Protein AF-A0AAD3M7F2-F1 (afdb_monomer)

Nearest PDB structures (foldseek):
  5cwq-assembly1_A  TM=2.417E-01  e=2.832E+00  synthetic construct
  8gl3-assembly1_A  TM=1.770E-01  e=1.282E+00  synthetic construct

Sequence (235 aa):
MTSCLLDCFEFTDRHTAENLAEELVRVAKEWQVEDKVVCCVSDNAANITKAIKILKWTHHPCLAHTLNLMIRDALKVVKPTMDKVKAVVEFFHKSTVAAQRLKSTQCQMGMPELRPKEECATRWNSTFYMLKRILETKDAIISTLALINAPVDALCQEEWELVKEVCTVLQPFEEVTVEMSADSYVTASKMLLLCKGLQRVTAQHQQTVTMQKVKELVATLCSAMDRKFLRMEYN

Foldseek 3Di:
DDDDDQDDDDDPDPLALQVLLVVVVVSCVVVVCLVVQAEDEDLPDPSVVSNCVVSVHHYAYQPLSLLQVLLVVLCVLVVVLLVQLQQLLVLCVVDPVLVVLLQVLCVVVVHDSARQQHADPPGCVSSLSNLVRCLSSVVSSVVSCVVVVPPGDDDDPVSNLVSVLSNVLCVLVSVLSVLSPDPPDDSLVCLLVSLVVNLVVLVVSCVVDDDPSSNSSSVSSNVSSVVPVVSNVPD

Structure (mmCIF, N/CA/C/O backbone):
data_AF-A0AAD3M7F2-F1
#
_entry.id   AF-A0AAD3M7F2-F1
#
loop_
_atom_site.group_PDB
_atom_site.id
_atom_site.type_symbol
_atom_site.label_atom_id
_atom_site.label_alt_id
_atom_site.label_comp_id
_atom_site.label_asym_id
_atom_site.label_entity_id
_atom_site.label_seq_id
_atom_site.pdbx_PDB_ins_code
_atom_site.Cartn_x
_atom_site.Cartn_y
_atom_site.Cartn_z
_atom_site.occupancy
_atom_site.B_iso_or_equiv
_atom_site.auth_seq_id
_atom_site.auth_comp_id
_atom_site.auth_asym_id
_atom_site.auth_atom_id
_atom_site.pdbx_PDB_model_num
ATOM 1 N N . MET A 1 1 ? -0.953 -19.558 -20.634 1.00 62.09 1 MET A N 1
ATOM 2 C CA . MET A 1 1 ? 0.246 -18.724 -20.419 1.00 62.09 1 MET A CA 1
ATOM 3 C C . MET A 1 1 ? 1.128 -19.497 -19.463 1.00 62.09 1 MET A C 1
ATOM 5 O O . MET A 1 1 ? 0.597 -20.000 -18.482 1.00 62.09 1 MET A O 1
ATOM 9 N N . THR A 1 2 ? 2.403 -19.677 -19.788 1.00 78.19 2 THR A N 1
ATOM 10 C CA . THR A 1 2 ? 3.339 -20.437 -18.950 1.00 78.19 2 THR A CA 1
ATOM 11 C C . THR A 1 2 ? 4.321 -19.444 -18.349 1.00 78.19 2 THR A C 1
ATOM 13 O O . THR A 1 2 ? 4.888 -18.642 -19.086 1.00 78.19 2 THR A O 1
ATOM 16 N N . SER A 1 3 ? 4.476 -19.468 -17.028 1.00 86.44 3 SER A N 1
ATOM 17 C CA . SER A 1 3 ? 5.506 -18.712 -16.316 1.00 86.44 3 SER A CA 1
ATOM 18 C C . SER A 1 3 ? 6.632 -19.675 -15.947 1.00 86.44 3 SER A C 1
ATOM 20 O O . SER A 1 3 ? 6.362 -20.756 -15.421 1.00 86.44 3 SER A O 1
ATOM 22 N N . CYS A 1 4 ? 7.876 -19.311 -16.255 1.00 90.19 4 CYS A N 1
ATOM 23 C CA . CYS A 1 4 ? 9.061 -20.109 -15.952 1.00 90.19 4 CYS A CA 1
ATOM 24 C C . CYS A 1 4 ? 10.103 -19.217 -15.277 1.00 90.19 4 CYS A C 1
ATOM 26 O O . CYS A 1 4 ? 10.447 -18.158 -15.802 1.00 90.19 4 CYS A O 1
ATOM 28 N N . LEU A 1 5 ? 10.613 -19.653 -14.126 1.00 93.50 5 LEU A N 1
ATOM 29 C CA . LEU A 1 5 ? 11.766 -19.026 -13.492 1.00 93.50 5 LEU A CA 1
ATOM 30 C C . LEU A 1 5 ? 13.021 -19.405 -14.287 1.00 93.50 5 LEU A C 1
ATOM 32 O O . LEU A 1 5 ? 13.331 -20.590 -14.385 1.00 93.50 5 LEU A O 1
ATOM 36 N N . LEU A 1 6 ? 13.708 -18.413 -14.857 1.00 94.50 6 LEU A N 1
ATOM 37 C CA . LEU A 1 6 ? 14.939 -18.640 -15.623 1.00 94.50 6 LEU A CA 1
ATOM 38 C C . LEU A 1 6 ? 16.176 -18.686 -14.721 1.00 94.50 6 LEU A C 1
ATOM 40 O O . LEU A 1 6 ? 17.037 -19.534 -14.918 1.00 94.50 6 LEU A O 1
ATOM 44 N N . ASP A 1 7 ? 16.268 -17.795 -13.731 1.00 95.31 7 ASP A N 1
ATOM 45 C CA . ASP A 1 7 ? 17.398 -17.761 -12.799 1.00 95.31 7 ASP A CA 1
ATOM 46 C C . ASP A 1 7 ? 17.002 -17.093 -11.464 1.00 95.31 7 ASP A C 1
ATOM 48 O O . ASP A 1 7 ? 16.083 -16.269 -11.411 1.00 95.31 7 ASP A O 1
ATOM 52 N N . CYS A 1 8 ? 17.687 -17.465 -10.383 1.00 95.56 8 CYS A N 1
ATOM 53 C CA . CYS A 1 8 ? 17.632 -16.834 -9.066 1.00 95.56 8 CYS A CA 1
ATOM 54 C C . CYS A 1 8 ? 18.961 -17.086 -8.348 1.00 95.56 8 CYS A C 1
ATOM 56 O O . CYS A 1 8 ? 19.265 -18.213 -7.961 1.00 95.56 8 CYS A O 1
ATOM 58 N N . PHE A 1 9 ? 19.740 -16.027 -8.157 1.00 93.00 9 PHE A N 1
ATOM 59 C CA . PHE A 1 9 ? 21.090 -16.116 -7.619 1.00 93.00 9 PHE A CA 1
ATOM 60 C C . PHE A 1 9 ? 21.379 -14.960 -6.664 1.00 93.00 9 PHE A C 1
ATOM 62 O O . PHE A 1 9 ? 20.744 -13.903 -6.713 1.00 93.00 9 PHE A O 1
ATOM 69 N N . GLU A 1 10 ? 22.341 -15.179 -5.773 1.00 93.12 10 GLU A N 1
ATOM 70 C CA . GLU A 1 10 ? 22.895 -14.120 -4.939 1.00 93.12 10 GLU A CA 1
ATOM 71 C C . GLU A 1 10 ? 23.809 -13.238 -5.790 1.00 93.12 10 GLU A C 1
ATOM 73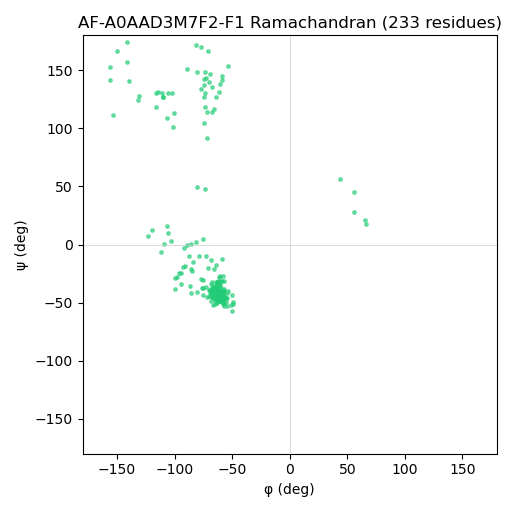 O O . GLU A 1 10 ? 24.722 -13.732 -6.449 1.00 93.12 10 GLU A O 1
ATOM 78 N N . PHE A 1 11 ? 23.566 -11.928 -5.772 1.00 90.06 11 PHE A N 1
ATOM 79 C CA . PHE A 1 11 ? 24.381 -10.973 -6.507 1.00 90.06 11 PHE A CA 1
ATOM 80 C C . PHE A 1 11 ? 25.354 -10.281 -5.552 1.00 90.06 11 PHE A C 1
ATOM 82 O O . PHE A 1 11 ? 24.974 -9.399 -4.785 1.00 90.06 11 PHE A O 1
ATOM 89 N N . THR A 1 12 ? 26.609 -10.731 -5.561 1.00 90.31 12 THR A N 1
ATOM 90 C CA . THR A 1 12 ? 27.641 -10.293 -4.605 1.00 90.31 12 THR A CA 1
ATOM 91 C C . THR A 1 12 ? 28.344 -8.997 -5.007 1.00 90.31 12 THR A C 1
ATOM 93 O O . THR A 1 12 ? 29.022 -8.379 -4.185 1.00 90.31 12 THR A O 1
ATOM 96 N N . ASP A 1 13 ? 28.198 -8.578 -6.263 1.00 89.75 13 ASP A N 1
ATOM 97 C CA . ASP A 1 13 ? 28.804 -7.358 -6.783 1.00 89.7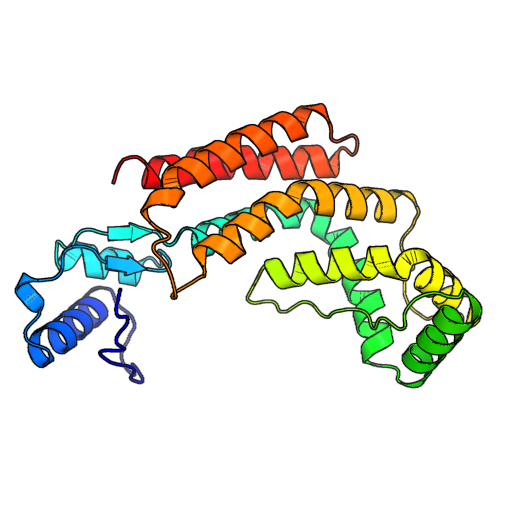5 13 ASP A CA 1
ATOM 98 C C . ASP A 1 13 ? 28.002 -6.101 -6.443 1.00 89.75 13 ASP A C 1
ATOM 100 O O . ASP A 1 13 ? 26.870 -6.121 -5.956 1.00 89.75 13 ASP A O 1
ATOM 104 N N . ARG A 1 14 ? 28.592 -4.936 -6.735 1.00 90.62 14 ARG A N 1
ATOM 105 C CA . ARG A 1 14 ? 27.849 -3.677 -6.654 1.00 90.62 14 ARG A CA 1
ATOM 106 C C . ARG A 1 14 ? 26.688 -3.710 -7.643 1.00 90.62 14 ARG A C 1
ATOM 108 O O . ARG A 1 14 ? 26.889 -3.953 -8.827 1.00 90.62 14 ARG A O 1
ATOM 115 N N . HIS A 1 15 ? 25.496 -3.349 -7.174 1.00 91.12 15 HIS A N 1
ATOM 116 C CA . HIS A 1 15 ? 24.282 -3.256 -7.990 1.00 91.12 15 HIS A CA 1
ATOM 117 C C . HIS A 1 15 ? 24.282 -2.030 -8.927 1.00 91.12 15 HIS A C 1
ATOM 119 O O . HIS A 1 15 ? 23.322 -1.257 -8.931 1.00 91.12 15 HIS A O 1
ATOM 125 N N . THR A 1 16 ? 25.366 -1.777 -9.664 1.00 96.19 16 THR A N 1
ATOM 126 C CA . THR A 1 16 ? 25.438 -0.721 -10.687 1.00 96.19 16 THR A CA 1
ATOM 127 C C . THR A 1 16 ? 24.590 -1.091 -11.905 1.00 96.19 16 THR A C 1
ATOM 129 O O . THR A 1 16 ? 24.133 -2.225 -12.043 1.00 96.19 16 THR A O 1
ATOM 132 N N . ALA A 1 17 ? 24.327 -0.122 -12.783 1.00 96.19 17 ALA A N 1
ATOM 133 C CA . ALA A 1 17 ? 23.528 -0.374 -13.980 1.00 96.19 17 ALA A CA 1
ATOM 134 C C . ALA A 1 17 ? 24.250 -1.314 -14.957 1.00 96.19 17 ALA A C 1
ATOM 136 O O . ALA A 1 17 ? 23.617 -2.146 -15.595 1.00 96.19 17 ALA A O 1
ATOM 137 N N . GLU A 1 18 ? 25.569 -1.181 -15.045 1.00 97.19 18 GLU A N 1
ATOM 138 C CA . GLU A 1 18 ? 26.449 -1.957 -15.910 1.00 97.19 18 GLU A CA 1
ATOM 139 C C . GLU A 1 18 ? 26.474 -3.422 -15.469 1.00 97.19 18 GLU A C 1
ATOM 141 O O . GLU A 1 18 ? 26.137 -4.298 -16.260 1.00 97.19 18 GLU A O 1
ATOM 146 N N . ASN A 1 19 ? 26.731 -3.679 -14.182 1.00 96.62 19 ASN A N 1
ATOM 147 C CA . ASN A 1 19 ? 26.794 -5.043 -13.657 1.00 96.62 19 ASN A CA 1
ATOM 148 C C . ASN A 1 19 ? 25.428 -5.748 -13.765 1.00 96.62 19 ASN A C 1
ATOM 150 O O . ASN A 1 19 ? 25.350 -6.919 -14.119 1.00 96.62 19 ASN A O 1
ATOM 154 N N . LEU A 1 20 ? 24.321 -5.033 -13.514 1.00 96.44 20 LEU A N 1
ATOM 155 C CA . LEU A 1 20 ? 22.975 -5.588 -13.708 1.00 96.44 20 LEU A CA 1
ATOM 156 C C . LEU A 1 20 ? 22.686 -5.915 -15.181 1.00 96.44 20 LEU A C 1
ATOM 158 O O . LEU A 1 20 ? 22.010 -6.900 -15.466 1.00 96.44 20 LEU A O 1
ATOM 162 N N . ALA A 1 21 ? 23.164 -5.091 -16.118 1.00 96.38 21 ALA A N 1
ATOM 163 C CA . ALA A 1 21 ? 22.991 -5.340 -17.546 1.00 96.38 21 ALA A CA 1
ATOM 164 C C . ALA A 1 21 ? 23.772 -6.586 -17.993 1.00 96.38 21 ALA A C 1
ATOM 166 O O . ALA A 1 21 ? 23.238 -7.397 -18.749 1.00 96.38 21 ALA A O 1
ATOM 167 N N . GLU A 1 22 ? 24.997 -6.760 -17.493 1.00 96.56 22 GLU A N 1
ATOM 168 C CA . GLU A 1 22 ? 25.821 -7.947 -17.746 1.00 96.56 22 GLU A CA 1
ATOM 169 C C . GLU A 1 22 ? 25.135 -9.226 -17.257 1.00 96.56 22 GLU A C 1
ATOM 171 O O . GLU A 1 22 ? 25.017 -10.185 -18.022 1.00 96.56 22 GLU A O 1
ATOM 176 N N . GLU A 1 23 ? 24.588 -9.216 -16.040 1.00 96.19 23 GLU A N 1
ATOM 177 C CA . GLU A 1 23 ? 23.863 -10.365 -15.490 1.00 96.19 23 GLU A CA 1
ATOM 178 C C . GLU A 1 23 ? 22.581 -10.696 -16.266 1.00 96.19 23 GLU A C 1
ATOM 180 O O . GLU A 1 23 ? 22.320 -11.859 -16.575 1.00 96.19 23 GLU A O 1
ATOM 185 N N . LEU A 1 24 ? 21.790 -9.689 -16.655 1.00 95.75 24 LEU A N 1
ATOM 186 C CA . LEU A 1 24 ? 20.601 -9.907 -17.489 1.00 95.75 24 LEU A CA 1
ATOM 187 C C . LEU A 1 24 ? 20.961 -10.553 -18.836 1.00 95.75 24 LEU A C 1
ATOM 189 O O . LEU A 1 24 ? 20.253 -11.448 -19.303 1.00 95.75 24 LEU A O 1
ATOM 193 N N . VAL A 1 25 ? 22.068 -10.127 -19.451 1.00 96.31 25 VAL A N 1
ATOM 194 C CA . VAL A 1 25 ? 22.573 -10.709 -20.704 1.00 96.31 25 VAL A CA 1
ATOM 195 C C . VAL A 1 25 ? 23.103 -12.120 -20.486 1.00 96.31 25 VAL A C 1
ATOM 197 O O . VAL A 1 25 ? 22.838 -12.986 -21.319 1.00 96.31 25 VAL A O 1
ATOM 200 N N . ARG A 1 26 ? 23.813 -12.384 -19.381 1.00 96.81 26 ARG A N 1
ATOM 201 C CA . ARG A 1 26 ? 24.280 -13.731 -19.022 1.00 96.81 26 ARG A CA 1
ATOM 202 C C . ARG A 1 26 ? 23.108 -14.710 -18.988 1.00 96.81 26 ARG A C 1
ATOM 204 O O . ARG A 1 26 ? 23.144 -15.708 -19.706 1.00 96.81 26 ARG A O 1
ATOM 211 N N . VAL A 1 27 ? 22.052 -14.381 -18.239 1.00 96.62 27 VAL A N 1
ATOM 212 C CA . VAL A 1 27 ? 20.842 -15.215 -18.134 1.00 96.62 27 VAL A CA 1
ATOM 213 C C . VAL A 1 27 ? 20.166 -15.375 -19.498 1.00 96.62 27 VAL A C 1
ATOM 215 O O . VAL A 1 27 ? 19.812 -16.485 -19.894 1.00 96.62 27 VAL A O 1
ATOM 218 N N . ALA A 1 28 ? 20.018 -14.291 -20.266 1.00 95.75 28 ALA A N 1
ATOM 219 C CA . ALA A 1 28 ? 19.388 -14.359 -21.584 1.00 95.75 28 ALA A CA 1
ATOM 220 C C . ALA A 1 28 ? 20.169 -15.241 -22.579 1.00 95.75 28 ALA A C 1
ATOM 222 O O . ALA A 1 28 ? 19.559 -15.938 -23.393 1.00 95.75 28 ALA A O 1
ATOM 223 N N . LYS A 1 29 ? 21.506 -15.245 -22.505 1.00 96.69 29 LYS A N 1
ATOM 224 C CA . LYS A 1 29 ? 22.379 -16.094 -23.330 1.00 96.69 29 LYS A CA 1
ATOM 225 C C . LYS A 1 29 ? 22.326 -17.556 -22.921 1.00 96.69 29 LYS A 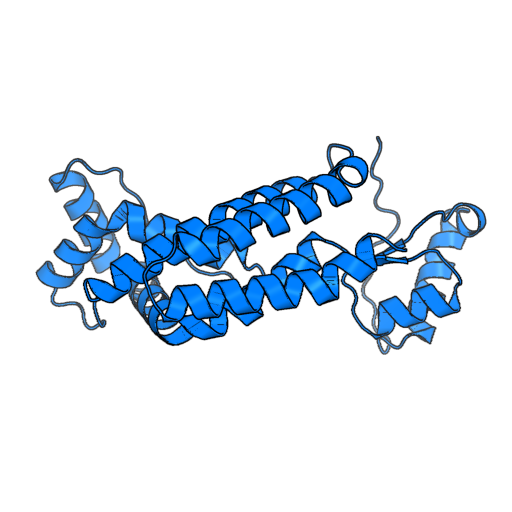C 1
ATOM 227 O O . LYS A 1 29 ? 22.197 -18.411 -23.793 1.00 96.69 29 LYS A O 1
ATOM 232 N N . GLU A 1 30 ? 22.381 -17.836 -21.622 1.00 97.19 30 GLU A N 1
ATOM 233 C CA . GLU A 1 30 ? 22.295 -19.193 -21.071 1.00 97.19 30 GLU A CA 1
ATOM 234 C C . GLU A 1 30 ? 21.029 -19.916 -21.550 1.00 97.19 30 GLU A C 1
ATOM 236 O O . GLU A 1 30 ? 21.082 -21.065 -21.988 1.00 97.19 30 GLU A O 1
ATOM 241 N N . TRP A 1 31 ? 19.910 -19.193 -21.584 1.00 96.69 31 TRP A N 1
ATOM 242 C CA . TRP A 1 31 ? 18.623 -19.706 -22.051 1.00 96.69 31 TRP A CA 1
ATOM 243 C C . TRP A 1 31 ? 18.370 -19.527 -23.556 1.00 96.69 31 TRP A C 1
ATOM 245 O O . TRP A 1 31 ? 17.324 -19.948 -24.052 1.00 96.69 31 TRP A O 1
ATOM 255 N N . GLN A 1 32 ? 19.303 -18.927 -24.306 1.00 96.69 32 GLN A N 1
ATOM 256 C CA . GLN A 1 32 ? 19.187 -18.675 -25.752 1.00 96.69 32 GLN A CA 1
ATOM 257 C C . GLN A 1 32 ? 17.928 -17.859 -26.127 1.00 96.69 32 GLN A C 1
ATOM 259 O O . GLN A 1 32 ? 17.176 -18.178 -27.066 1.00 96.69 32 GLN A O 1
ATOM 264 N N . VAL A 1 33 ? 17.684 -16.795 -25.356 1.00 95.25 33 VAL A N 1
ATOM 265 C CA . VAL A 1 33 ? 16.537 -15.880 -25.492 1.00 95.25 33 VAL A CA 1
ATOM 266 C C . VAL A 1 33 ? 16.926 -14.414 -25.689 1.00 95.25 33 VAL A C 1
ATOM 268 O O . VAL A 1 33 ? 16.034 -13.574 -25.711 1.00 95.25 33 VAL A O 1
ATOM 271 N N . GLU A 1 34 ? 18.210 -14.092 -25.867 1.00 91.62 34 GLU A N 1
ATOM 272 C CA . GLU A 1 34 ? 18.705 -12.712 -26.040 1.00 91.62 34 GLU A CA 1
ATOM 273 C C . GLU A 1 34 ? 17.919 -11.925 -27.107 1.00 91.62 34 GLU A C 1
ATOM 275 O O . GLU A 1 34 ? 17.377 -10.862 -26.811 1.00 91.62 34 GLU A O 1
ATOM 280 N N . ASP A 1 35 ? 17.722 -12.505 -28.295 1.00 92.00 35 ASP A N 1
ATOM 281 C CA . ASP A 1 35 ? 16.964 -11.882 -29.396 1.00 92.00 35 ASP A CA 1
ATOM 282 C C . ASP A 1 35 ? 15.434 -12.025 -29.269 1.00 92.00 35 ASP A C 1
ATOM 284 O O . ASP A 1 35 ? 14.679 -11.621 -30.154 1.00 92.00 35 ASP A O 1
ATOM 288 N N . LYS A 1 36 ? 14.952 -12.647 -28.188 1.00 93.75 36 LYS A N 1
ATOM 289 C CA . LYS A 1 36 ? 13.528 -12.934 -27.943 1.00 93.75 36 LYS A CA 1
ATOM 290 C C . LYS A 1 36 ? 12.940 -12.075 -26.822 1.00 93.75 36 LYS A C 1
ATOM 292 O O . LYS A 1 36 ? 11.759 -12.223 -26.502 1.00 93.75 36 LYS A O 1
ATOM 297 N N . VAL A 1 37 ? 13.730 -11.189 -26.214 1.00 93.06 37 VAL A N 1
ATOM 298 C CA . VAL A 1 37 ? 13.250 -10.290 -25.160 1.00 93.06 37 VAL A CA 1
ATOM 299 C C . VAL A 1 37 ? 12.405 -9.175 -25.774 1.00 93.06 37 VAL A C 1
ATOM 301 O O . VAL A 1 37 ? 12.917 -8.234 -26.370 1.00 93.06 37 VAL A O 1
ATOM 304 N N . VAL A 1 38 ? 11.086 -9.277 -25.612 1.00 91.94 38 VAL A N 1
ATOM 305 C CA . VAL A 1 38 ? 10.129 -8.282 -26.133 1.00 91.94 38 VAL A CA 1
ATOM 306 C C . VAL A 1 38 ? 9.921 -7.124 -25.154 1.00 91.94 38 VAL A C 1
ATOM 308 O O . VAL A 1 38 ? 9.721 -5.981 -25.559 1.00 91.94 38 VAL A O 1
ATOM 311 N N . CYS A 1 39 ? 9.933 -7.421 -23.856 1.00 90.62 39 CYS A N 1
ATOM 312 C CA . CYS A 1 39 ? 9.611 -6.478 -22.794 1.00 90.62 39 CYS A CA 1
ATOM 313 C C . CYS A 1 39 ? 10.263 -6.922 -21.483 1.00 90.62 39 CYS A C 1
ATOM 315 O O . CYS A 1 39 ? 10.282 -8.110 -21.161 1.00 90.62 39 CYS A O 1
ATOM 317 N N . CYS A 1 40 ? 10.756 -5.955 -20.715 1.00 92.56 40 CYS A N 1
ATOM 318 C CA . CYS A 1 40 ? 11.230 -6.137 -19.357 1.00 92.56 40 CYS A CA 1
ATOM 319 C C . CYS A 1 40 ? 10.349 -5.339 -18.388 1.00 92.56 40 CYS A C 1
ATOM 321 O O . CYS A 1 40 ? 10.124 -4.143 -18.585 1.00 92.56 40 CYS A O 1
ATOM 323 N N . VAL A 1 41 ? 9.880 -5.991 -17.322 1.00 91.50 41 VAL A N 1
ATOM 324 C CA . VAL A 1 41 ? 9.128 -5.353 -16.235 1.00 91.50 41 VAL A CA 1
ATOM 325 C C . VAL A 1 41 ? 9.985 -5.339 -14.974 1.00 91.50 41 VAL A C 1
ATOM 327 O O . VAL A 1 41 ? 10.522 -6.372 -14.585 1.00 91.50 41 VAL A O 1
ATOM 330 N N . SER A 1 42 ? 10.108 -4.185 -14.316 1.00 91.94 42 SER A N 1
ATOM 331 C CA . SER A 1 42 ? 10.880 -4.053 -13.070 1.00 91.94 42 SER A CA 1
ATOM 332 C C . SER A 1 42 ? 10.217 -3.109 -12.063 1.00 91.94 42 SER A C 1
ATOM 334 O O . SER A 1 42 ? 9.203 -2.467 -12.348 1.00 91.94 42 SER A O 1
ATOM 336 N N . ASP A 1 43 ? 10.782 -3.020 -10.860 1.00 87.94 43 ASP A N 1
ATOM 337 C CA . ASP A 1 43 ? 10.308 -2.168 -9.763 1.00 87.94 43 ASP A CA 1
ATOM 338 C C . ASP A 1 43 ? 10.626 -0.669 -9.940 1.00 87.94 43 ASP A C 1
ATOM 340 O O . ASP A 1 43 ? 10.319 0.137 -9.068 1.00 87.94 43 ASP A O 1
ATOM 344 N N . ASN A 1 44 ? 11.195 -0.269 -11.080 1.00 85.31 44 ASN A N 1
ATOM 345 C CA . ASN A 1 44 ? 11.626 1.101 -11.377 1.00 85.31 44 ASN A CA 1
ATOM 346 C C . ASN A 1 44 ? 12.787 1.619 -10.521 1.00 85.31 44 ASN A C 1
ATOM 348 O O . ASN A 1 44 ? 13.014 2.834 -10.480 1.00 85.31 44 ASN A O 1
ATOM 352 N N . ALA A 1 45 ? 13.554 0.749 -9.858 1.00 88.81 45 ALA A N 1
ATOM 353 C CA . ALA A 1 45 ? 14.786 1.184 -9.218 1.00 88.81 45 ALA A CA 1
ATOM 354 C C . ALA A 1 45 ? 15.748 1.798 -10.256 1.00 88.81 45 ALA A C 1
ATOM 356 O O . ALA A 1 45 ? 15.804 1.396 -11.425 1.00 88.81 45 ALA A O 1
ATOM 357 N N . ALA A 1 46 ? 16.508 2.815 -9.839 1.00 91.75 46 ALA A N 1
ATOM 358 C CA . ALA A 1 46 ? 17.304 3.626 -10.761 1.00 91.75 46 ALA A CA 1
ATOM 359 C C . ALA A 1 46 ? 18.330 2.795 -11.551 1.00 91.75 46 ALA A C 1
ATOM 361 O O . ALA A 1 46 ? 18.505 3.017 -12.748 1.00 91.75 46 ALA A O 1
ATOM 362 N N . ASN A 1 47 ? 18.981 1.829 -10.898 1.00 95.44 47 ASN A N 1
ATOM 363 C CA . ASN A 1 47 ? 20.038 1.036 -11.522 1.00 95.44 47 ASN A CA 1
ATOM 364 C C . ASN A 1 47 ? 19.476 -0.004 -12.496 1.00 95.44 47 ASN A C 1
ATOM 366 O O . ASN A 1 47 ? 19.966 -0.070 -13.617 1.00 95.44 47 ASN A O 1
ATOM 370 N N . ILE A 1 48 ? 18.399 -0.721 -12.148 1.00 94.31 48 ILE A N 1
ATOM 371 C CA . ILE A 1 48 ? 17.774 -1.682 -13.073 1.00 94.31 48 ILE A CA 1
ATOM 372 C C . ILE A 1 48 ? 17.143 -0.978 -14.282 1.00 94.31 48 ILE A C 1
ATOM 374 O O . ILE A 1 48 ? 17.281 -1.437 -15.408 1.00 94.31 48 ILE A O 1
ATOM 378 N N . THR A 1 49 ? 16.535 0.197 -14.085 1.00 93.62 49 THR A N 1
ATOM 379 C CA . THR A 1 49 ? 15.982 0.998 -15.193 1.00 93.62 49 THR A CA 1
ATOM 380 C C . THR A 1 49 ? 17.086 1.443 -16.157 1.00 93.62 49 THR A C 1
ATOM 382 O O . THR A 1 49 ? 16.921 1.395 -17.376 1.00 93.62 49 THR A O 1
ATOM 385 N N . LYS A 1 50 ? 18.243 1.857 -15.624 1.00 94.94 50 LYS A N 1
ATOM 386 C CA . LYS A 1 50 ? 19.417 2.194 -16.440 1.00 94.94 50 LYS A CA 1
ATOM 387 C C . LYS A 1 50 ? 20.003 0.963 -17.134 1.00 94.94 50 LYS A C 1
ATOM 389 O O . LYS A 1 50 ? 20.342 1.077 -18.305 1.00 94.94 50 LYS A O 1
ATOM 394 N N . ALA A 1 51 ? 20.072 -0.183 -16.459 1.00 96.31 51 ALA A N 1
ATOM 395 C CA . ALA A 1 51 ? 20.543 -1.442 -17.033 1.00 96.31 51 ALA A CA 1
ATOM 396 C C . ALA A 1 51 ? 19.709 -1.845 -18.257 1.00 96.31 51 ALA A C 1
ATOM 398 O O . ALA A 1 51 ? 20.243 -2.014 -19.347 1.00 96.31 51 ALA A O 1
ATOM 399 N N . ILE A 1 52 ? 18.380 -1.867 -18.119 1.00 95.31 52 ILE A N 1
ATOM 400 C CA . ILE A 1 52 ? 17.449 -2.183 -19.215 1.00 95.31 52 ILE A CA 1
ATOM 401 C C . ILE A 1 52 ? 17.626 -1.201 -20.388 1.00 95.31 52 ILE A C 1
ATOM 403 O O . ILE A 1 52 ? 17.617 -1.602 -21.552 1.00 95.31 52 ILE A O 1
ATOM 407 N N . LYS A 1 53 ? 17.874 0.084 -20.093 1.00 94.31 53 LYS A N 1
ATOM 408 C CA . LYS A 1 53 ? 18.174 1.099 -21.112 1.00 94.31 53 LYS A CA 1
ATOM 409 C C . LYS A 1 53 ? 19.511 0.860 -21.825 1.00 94.31 53 LYS A C 1
ATOM 411 O O . LYS A 1 53 ? 19.572 1.066 -23.035 1.00 94.31 53 LYS A O 1
ATOM 416 N N . ILE A 1 54 ? 20.562 0.439 -21.112 1.00 96.25 54 ILE A N 1
ATOM 417 C CA . ILE A 1 54 ? 21.859 0.051 -21.704 1.00 96.25 54 ILE A CA 1
ATOM 418 C C . ILE A 1 54 ? 21.648 -1.090 -22.708 1.00 96.25 54 ILE A C 1
ATOM 420 O O . ILE A 1 54 ? 22.165 -1.026 -23.823 1.00 96.25 54 ILE A O 1
ATOM 424 N N . LEU A 1 55 ? 20.817 -2.070 -22.346 1.00 94.69 55 LEU A N 1
ATOM 425 C CA . LEU A 1 55 ? 20.460 -3.214 -23.191 1.00 94.69 55 LEU A CA 1
ATOM 426 C C . LEU A 1 55 ? 19.528 -2.865 -24.358 1.00 94.69 55 LEU A C 1
ATOM 428 O O . LEU A 1 55 ? 19.313 -3.692 -25.239 1.00 94.69 55 LEU A O 1
ATOM 432 N N . LYS A 1 56 ? 18.981 -1.642 -24.385 1.00 94.19 56 LYS A N 1
ATOM 433 C CA . LYS A 1 56 ? 17.980 -1.189 -25.364 1.00 94.19 56 LYS A CA 1
ATOM 434 C C . LYS A 1 56 ? 16.730 -2.077 -25.402 1.00 94.19 56 LYS A C 1
ATOM 436 O O . LYS A 1 56 ? 16.066 -2.167 -26.431 1.00 94.19 56 LYS A O 1
ATOM 441 N N . TRP A 1 57 ? 16.403 -2.718 -24.285 1.00 94.25 57 TRP A N 1
ATOM 442 C CA . TRP A 1 57 ? 15.166 -3.475 -24.140 1.00 94.25 57 TRP A CA 1
ATOM 443 C C . TRP A 1 57 ? 13.999 -2.535 -23.833 1.00 94.25 57 TRP A C 1
ATOM 445 O O . TRP A 1 57 ? 14.166 -1.512 -23.161 1.00 94.25 57 TRP A O 1
ATOM 455 N N . THR A 1 58 ? 12.801 -2.895 -24.291 1.00 92.06 58 THR A N 1
ATOM 456 C CA . THR A 1 58 ? 11.568 -2.190 -23.920 1.00 92.06 58 THR A CA 1
ATOM 457 C C . THR A 1 58 ? 11.326 -2.350 -22.423 1.00 92.06 58 THR A C 1
ATOM 459 O O . THR A 1 58 ? 11.307 -3.471 -21.912 1.00 92.06 58 THR A O 1
ATOM 462 N N . HIS A 1 59 ? 11.132 -1.239 -21.711 1.00 91.19 59 HIS A N 1
ATOM 463 C CA . HIS A 1 59 ? 10.893 -1.237 -20.268 1.00 91.19 59 HIS A CA 1
ATOM 464 C C . HIS A 1 59 ? 9.454 -0.847 -19.955 1.00 91.19 59 HIS A C 1
ATOM 466 O O . HIS A 1 59 ? 9.014 0.234 -20.338 1.00 91.19 59 HIS A O 1
ATOM 472 N N . HIS A 1 60 ? 8.762 -1.682 -19.181 1.00 87.88 60 HIS A N 1
ATOM 473 C CA . HIS A 1 60 ? 7.498 -1.315 -18.559 1.00 87.88 60 HIS A CA 1
ATOM 474 C C . HIS A 1 60 ? 7.623 -1.270 -17.030 1.00 87.88 60 HIS A C 1
ATOM 476 O O . HIS A 1 60 ? 8.114 -2.212 -16.402 1.00 87.88 60 HIS A O 1
ATOM 482 N N . PRO A 1 61 ? 7.146 -0.197 -16.384 1.00 87.62 61 PRO A N 1
ATOM 483 C CA . PRO A 1 61 ? 7.154 -0.102 -14.935 1.00 87.62 61 PRO A CA 1
ATOM 484 C C . PRO A 1 61 ? 6.150 -1.068 -14.297 1.00 87.62 61 PRO A C 1
ATOM 486 O O . PRO A 1 61 ? 5.003 -1.173 -14.732 1.00 87.62 61 PRO A O 1
ATOM 489 N N . CYS A 1 62 ? 6.526 -1.698 -13.184 1.00 89.12 62 CYS A N 1
ATOM 490 C CA . CYS A 1 62 ? 5.584 -2.491 -12.398 1.00 89.12 62 CYS A CA 1
ATOM 491 C C . CYS A 1 62 ? 4.493 -1.595 -11.780 1.00 89.12 62 CYS A C 1
ATOM 493 O O . CYS A 1 62 ? 4.772 -0.730 -10.935 1.00 89.12 62 CYS A O 1
ATOM 495 N N . LEU A 1 63 ? 3.230 -1.812 -12.176 1.00 88.81 63 LEU A N 1
ATOM 496 C CA . LEU A 1 63 ? 2.084 -1.060 -11.653 1.00 88.81 63 LEU A CA 1
ATOM 497 C C . LEU A 1 63 ? 1.910 -1.280 -10.148 1.00 88.81 63 LEU A C 1
ATOM 499 O O . LEU A 1 63 ? 1.809 -0.304 -9.411 1.00 88.81 63 LEU A O 1
ATOM 503 N N . ALA A 1 64 ? 1.962 -2.527 -9.669 1.00 89.50 64 ALA A N 1
ATOM 504 C CA . ALA A 1 64 ? 1.816 -2.838 -8.244 1.00 89.50 64 ALA A CA 1
ATOM 505 C C . ALA A 1 64 ? 2.869 -2.115 -7.381 1.00 89.50 64 ALA A C 1
ATOM 507 O O . ALA A 1 64 ? 2.542 -1.524 -6.348 1.00 89.50 64 ALA A O 1
ATOM 508 N N . HIS A 1 65 ? 4.127 -2.073 -7.839 1.00 88.75 65 HIS A N 1
ATOM 509 C CA . HIS A 1 65 ? 5.175 -1.312 -7.158 1.00 88.75 65 HIS A CA 1
ATOM 510 C C . HIS A 1 65 ? 4.901 0.199 -7.199 1.00 88.75 65 HIS A C 1
ATOM 512 O O . HIS A 1 65 ? 5.049 0.902 -6.197 1.00 88.75 65 HIS A O 1
ATOM 518 N N . THR A 1 66 ? 4.443 0.707 -8.343 1.00 91.31 66 THR A N 1
ATOM 519 C CA . THR A 1 66 ? 4.092 2.121 -8.503 1.00 91.31 66 THR A CA 1
ATOM 520 C C . THR A 1 66 ? 2.968 2.533 -7.551 1.00 91.31 66 THR A C 1
ATOM 522 O O . THR A 1 66 ? 3.111 3.553 -6.871 1.00 91.31 66 THR A O 1
ATOM 525 N N . LEU A 1 67 ? 1.903 1.728 -7.445 1.00 92.94 67 LEU A N 1
ATOM 526 C CA . LEU A 1 67 ? 0.804 1.913 -6.492 1.00 92.94 67 LEU A CA 1
ATOM 527 C C . LEU A 1 67 ? 1.326 1.926 -5.053 1.00 92.94 67 LEU A C 1
ATOM 529 O O . LEU A 1 67 ? 1.051 2.872 -4.316 1.00 92.94 67 LEU A O 1
ATOM 533 N N . ASN A 1 68 ? 2.162 0.951 -4.682 1.00 92.06 68 ASN A N 1
ATOM 534 C CA . ASN A 1 68 ? 2.769 0.885 -3.353 1.00 92.06 68 ASN A CA 1
ATOM 535 C C . ASN A 1 68 ? 3.519 2.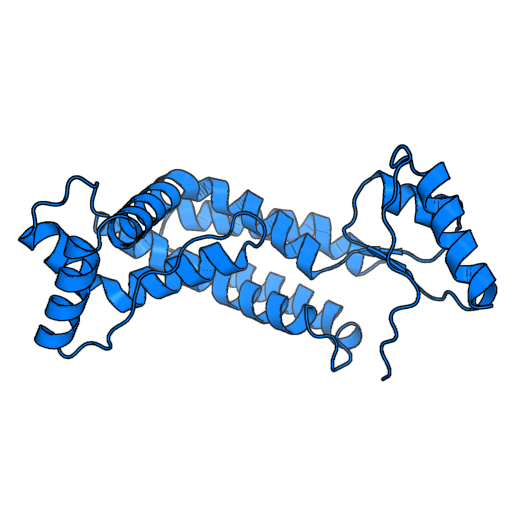176 -2.990 1.00 92.06 68 ASN A C 1
ATOM 537 O O . ASN A 1 68 ? 3.329 2.704 -1.895 1.00 92.06 68 ASN A O 1
ATOM 541 N N . LEU A 1 69 ? 4.329 2.720 -3.903 1.00 91.44 69 LEU A N 1
ATOM 542 C CA . LEU A 1 69 ? 5.043 3.976 -3.658 1.00 91.44 69 LEU A CA 1
ATOM 543 C C . LEU A 1 69 ? 4.097 5.173 -3.494 1.00 91.44 69 LEU A C 1
ATOM 545 O O . LEU A 1 69 ? 4.335 6.017 -2.636 1.00 91.44 69 LEU A O 1
ATOM 549 N N . MET A 1 70 ? 3.051 5.278 -4.321 1.00 93.75 70 MET A N 1
ATOM 550 C CA . MET A 1 70 ? 2.096 6.396 -4.249 1.00 93.75 70 MET A CA 1
ATOM 551 C C . MET A 1 70 ? 1.294 6.380 -2.954 1.00 93.75 70 MET A C 1
ATOM 553 O O . MET A 1 70 ? 1.169 7.403 -2.289 1.00 93.75 70 MET A O 1
ATOM 557 N N . ILE A 1 71 ? 0.781 5.211 -2.581 1.00 95.50 71 ILE A N 1
ATOM 558 C CA . ILE A 1 71 ? -0.102 5.072 -1.426 1.00 95.50 71 ILE A CA 1
ATOM 559 C C . ILE A 1 71 ? 0.675 5.282 -0.132 1.00 95.50 71 ILE A C 1
ATOM 561 O O . ILE A 1 71 ? 0.193 5.966 0.764 1.00 95.50 71 ILE A O 1
ATOM 565 N N . ARG A 1 72 ? 1.912 4.781 -0.046 1.00 93.81 72 ARG A N 1
ATOM 566 C CA . ARG A 1 72 ? 2.795 5.061 1.096 1.00 93.81 72 ARG A CA 1
ATOM 567 C C . ARG A 1 72 ? 3.068 6.542 1.281 1.00 93.81 72 ARG A C 1
ATOM 569 O O . ARG A 1 72 ? 3.139 7.000 2.415 1.00 93.81 72 ARG A O 1
ATOM 576 N N . ASP A 1 73 ? 3.256 7.270 0.185 1.00 94.44 73 ASP A N 1
ATOM 577 C CA . ASP A 1 73 ? 3.473 8.710 0.248 1.00 94.44 73 ASP A CA 1
ATOM 578 C C . ASP A 1 73 ? 2.207 9.434 0.724 1.00 94.44 73 ASP A C 1
ATOM 580 O O . ASP A 1 73 ? 2.271 10.220 1.665 1.00 94.44 73 ASP A O 1
ATOM 584 N N . ALA A 1 74 ? 1.044 9.071 0.177 1.00 96.38 74 ALA A N 1
ATOM 585 C CA . ALA A 1 74 ? -0.246 9.633 0.574 1.00 96.38 74 ALA A CA 1
ATOM 586 C C . ALA A 1 74 ? -0.626 9.315 2.036 1.00 96.38 74 ALA A C 1
ATOM 588 O O . ALA A 1 74 ? -1.154 10.168 2.747 1.00 96.38 74 ALA A O 1
ATOM 589 N N . LEU A 1 75 ? -0.297 8.117 2.530 1.00 96.00 75 LEU A N 1
ATOM 590 C CA . LEU A 1 75 ? -0.543 7.703 3.916 1.00 96.00 75 LEU A CA 1
ATOM 591 C C . LEU A 1 75 ? 0.243 8.525 4.949 1.00 96.00 75 LEU A C 1
ATOM 593 O O . LEU A 1 75 ? -0.148 8.556 6.117 1.00 96.00 75 LEU A O 1
ATOM 597 N N . LYS A 1 76 ? 1.305 9.243 4.551 1.00 95.62 76 LYS A N 1
ATOM 598 C CA . LYS A 1 76 ? 2.038 10.144 5.460 1.00 95.62 76 LYS A CA 1
ATOM 599 C C . LYS A 1 76 ? 1.143 11.246 6.030 1.00 95.62 76 LYS A C 1
ATOM 601 O O . LYS A 1 76 ? 1.342 11.639 7.175 1.00 95.62 76 LYS A O 1
ATOM 606 N N . VAL A 1 77 ? 0.133 11.688 5.275 1.00 96.81 77 VAL A N 1
ATOM 607 C CA . VAL A 1 77 ? -0.838 12.720 5.689 1.00 96.81 77 VAL A CA 1
ATOM 608 C C . VAL A 1 77 ? -1.629 12.291 6.933 1.00 96.81 77 VAL A C 1
ATOM 610 O O . VAL A 1 77 ? -1.935 13.097 7.810 1.00 96.81 77 VAL A O 1
ATOM 613 N N . VAL A 1 78 ? -1.923 10.994 7.047 1.00 96.56 78 VAL A N 1
ATOM 614 C CA . VAL A 1 78 ? -2.705 10.408 8.150 1.00 96.56 78 VAL A CA 1
ATOM 615 C C . VAL A 1 78 ? -1.844 9.624 9.141 1.00 96.56 78 VAL A C 1
ATOM 617 O O . VAL A 1 78 ? -2.373 8.960 10.034 1.00 96.56 78 VAL A O 1
ATOM 620 N N . LYS A 1 79 ? -0.514 9.731 9.028 1.00 95.38 79 LYS A N 1
ATOM 621 C CA . LYS A 1 79 ? 0.453 8.954 9.811 1.00 95.38 79 LYS A CA 1
ATOM 622 C C . LYS A 1 79 ? 0.211 8.967 11.328 1.00 95.38 79 LYS A C 1
ATOM 624 O O . LYS A 1 79 ? 0.254 7.884 11.900 1.00 95.38 79 LYS A O 1
ATOM 629 N N . PRO A 1 80 ? -0.108 10.099 11.987 1.00 96.00 80 PRO A N 1
ATOM 630 C CA . PRO A 1 80 ? -0.336 10.094 13.434 1.00 96.00 80 PRO A CA 1
ATOM 631 C C . PRO A 1 80 ? -1.453 9.136 13.873 1.00 96.00 80 PRO A C 1
ATOM 633 O O . PRO A 1 80 ? -1.308 8.416 14.856 1.00 96.00 80 PRO A O 1
ATOM 636 N N . THR A 1 81 ? -2.550 9.072 13.113 1.00 97.06 81 THR A N 1
ATOM 637 C CA . THR A 1 81 ? -3.652 8.144 13.399 1.00 97.06 81 THR A CA 1
ATOM 638 C C . THR A 1 81 ? -3.259 6.703 13.073 1.00 97.06 81 THR A C 1
ATOM 640 O O . THR A 1 81 ? -3.616 5.795 13.816 1.00 97.06 81 THR A O 1
ATOM 643 N N . MET A 1 82 ? -2.474 6.479 12.012 1.00 95.00 82 MET A N 1
ATOM 644 C CA . MET A 1 82 ? -1.943 5.145 11.689 1.00 95.00 82 MET A CA 1
ATOM 645 C C . MET A 1 82 ? -1.029 4.611 12.796 1.00 95.00 82 MET A C 1
ATOM 647 O O . MET A 1 82 ? -1.137 3.444 13.166 1.00 95.00 82 MET A O 1
ATOM 651 N N . ASP A 1 83 ? -0.175 5.467 13.359 1.00 95.06 83 ASP A N 1
ATOM 652 C CA . ASP A 1 83 ? 0.740 5.102 14.442 1.00 95.06 83 ASP A CA 1
ATOM 653 C C . ASP A 1 83 ? -0.031 4.746 15.726 1.00 95.06 83 ASP A C 1
ATOM 655 O O . ASP A 1 83 ? 0.310 3.768 16.391 1.00 95.06 83 ASP A O 1
ATOM 659 N N . LYS A 1 84 ? -1.129 5.453 16.034 1.00 96.69 84 LYS A N 1
ATOM 660 C CA . LYS A 1 84 ? -2.032 5.076 17.138 1.00 96.69 84 LYS A CA 1
ATOM 661 C C . LYS A 1 84 ? -2.718 3.731 16.909 1.00 96.69 84 LYS A C 1
ATOM 663 O O . LYS A 1 84 ? -2.711 2.888 17.803 1.00 96.69 84 LYS A O 1
ATOM 668 N N . VAL A 1 85 ? -3.275 3.496 15.715 1.00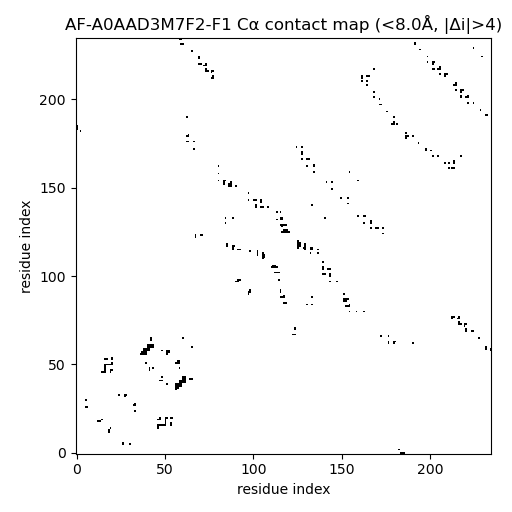 97.06 85 VAL A N 1
ATOM 669 C CA . VAL A 1 85 ? -3.863 2.185 15.372 1.00 97.06 85 VAL A CA 1
ATOM 670 C C . VAL A 1 85 ? -2.826 1.086 15.565 1.00 97.06 85 VAL A C 1
ATOM 672 O O . VAL A 1 85 ? -3.112 0.072 16.198 1.00 97.06 85 VAL A O 1
ATOM 675 N N . LYS A 1 86 ? -1.606 1.306 15.074 1.00 95.44 86 LYS A N 1
ATOM 676 C CA . LYS A 1 86 ? -0.503 0.362 15.216 1.00 95.44 86 LYS A CA 1
ATOM 677 C C . LYS A 1 86 ? -0.165 0.083 16.679 1.00 95.44 86 LYS A C 1
ATOM 679 O O . LYS A 1 86 ? -0.034 -1.080 17.039 1.00 95.44 86 LYS A O 1
ATOM 684 N N . ALA A 1 87 ? -0.105 1.104 17.533 1.00 96.19 87 ALA A N 1
ATOM 685 C CA . ALA A 1 87 ? 0.134 0.923 18.965 1.00 96.19 87 ALA A CA 1
ATOM 686 C C . ALA A 1 87 ? -0.943 0.046 19.630 1.00 96.19 87 ALA A C 1
ATOM 688 O O . ALA A 1 87 ? -0.614 -0.866 20.392 1.00 96.19 87 ALA A O 1
ATOM 689 N N . VAL A 1 88 ? -2.222 0.258 19.292 1.00 96.62 88 VAL A N 1
ATOM 690 C CA . VAL A 1 88 ? -3.333 -0.579 19.781 1.00 96.62 88 VAL A CA 1
ATOM 691 C C . VAL A 1 88 ? -3.189 -2.025 19.297 1.00 96.62 88 VAL A C 1
ATOM 693 O O . VAL A 1 88 ? -3.313 -2.962 20.086 1.00 96.62 88 VAL A O 1
ATOM 696 N N . VAL A 1 89 ? -2.889 -2.228 18.013 1.00 96.00 89 VAL A N 1
ATOM 697 C CA . VAL A 1 89 ? -2.671 -3.564 17.433 1.00 96.00 89 VAL A CA 1
ATOM 698 C C . VAL A 1 89 ? -1.506 -4.277 18.116 1.00 96.00 89 VAL A C 1
ATOM 700 O O . VAL A 1 89 ? -1.640 -5.441 18.498 1.00 96.00 89 VAL A O 1
ATOM 703 N N . GLU A 1 90 ? -0.376 -3.594 18.281 1.00 95.25 90 GLU A N 1
ATOM 704 C CA . GLU A 1 90 ? 0.820 -4.139 18.921 1.00 95.25 90 GLU A CA 1
ATOM 705 C C . GLU A 1 90 ? 0.561 -4.509 20.381 1.00 95.25 90 GLU A C 1
ATOM 707 O O . GLU A 1 90 ? 1.039 -5.545 20.842 1.00 95.25 90 GLU A O 1
ATOM 712 N N . PHE A 1 91 ? -0.221 -3.710 21.110 1.00 95.81 91 PHE A N 1
ATOM 713 C CA . PHE A 1 91 ? -0.592 -4.008 22.491 1.00 95.81 91 PHE A CA 1
ATOM 714 C C . PHE A 1 91 ? -1.308 -5.366 22.610 1.00 95.81 91 PHE A C 1
ATOM 716 O O . PHE A 1 91 ? -0.915 -6.209 23.423 1.00 95.81 91 PHE A O 1
ATOM 723 N N . PHE A 1 92 ? -2.291 -5.631 21.743 1.00 95.44 92 PHE A N 1
ATOM 724 C CA . PHE A 1 92 ? -2.987 -6.924 21.701 1.00 95.44 92 PHE A CA 1
ATOM 725 C C . PHE A 1 92 ? -2.123 -8.073 21.161 1.00 95.44 92 PHE A C 1
ATOM 727 O O . PHE A 1 92 ? -2.426 -9.238 21.419 1.00 95.44 92 PHE A O 1
ATOM 734 N N . HIS A 1 93 ? -1.049 -7.793 20.421 1.00 93.81 93 HIS A N 1
ATOM 735 C CA . HIS A 1 93 ? -0.104 -8.833 20.006 1.00 93.81 93 HIS A CA 1
ATOM 736 C C . HIS A 1 93 ? 0.891 -9.199 21.102 1.00 93.81 93 HIS A C 1
ATOM 738 O O . HIS A 1 93 ? 1.161 -10.384 21.298 1.00 93.81 93 HIS A O 1
ATOM 744 N N . LYS A 1 94 ? 1.391 -8.198 21.832 1.00 94.12 94 LYS A N 1
ATOM 745 C CA . LYS A 1 94 ? 2.398 -8.352 22.888 1.00 94.12 94 LYS A CA 1
ATOM 746 C C . LYS A 1 94 ? 1.820 -8.946 24.175 1.00 94.12 94 LYS A C 1
ATOM 748 O O . LYS A 1 94 ? 2.531 -9.647 24.888 1.00 94.12 94 LYS A O 1
ATOM 753 N N . SER A 1 95 ? 0.547 -8.689 24.481 1.00 95.00 95 SER A N 1
ATOM 754 C CA . SER A 1 95 ? -0.099 -9.165 25.709 1.00 95.00 95 SER A CA 1
ATOM 755 C C . SER A 1 95 ? -1.086 -10.301 25.438 1.00 95.00 95 SER A C 1
ATOM 757 O O . SER A 1 95 ? -2.189 -10.087 24.934 1.00 95.00 95 SER A O 1
ATOM 759 N N . THR A 1 96 ? -0.721 -11.519 25.847 1.00 94.25 96 THR A N 1
ATOM 760 C CA . THR A 1 96 ? -1.607 -12.696 25.792 1.00 94.25 96 THR A CA 1
ATOM 761 C C . THR A 1 96 ? -2.868 -12.499 26.630 1.00 94.25 96 THR A C 1
ATOM 763 O O . THR A 1 96 ? -3.955 -12.903 26.220 1.00 94.25 96 THR A O 1
ATOM 766 N N . VAL A 1 97 ? -2.747 -11.814 27.771 1.00 95.06 97 VAL A N 1
ATOM 767 C CA . VAL A 1 97 ? -3.879 -11.471 28.638 1.00 95.06 97 VAL A CA 1
ATOM 768 C C . VAL A 1 97 ? -4.830 -10.517 27.920 1.00 95.06 97 VAL A C 1
ATOM 770 O O . VAL A 1 97 ? -6.032 -10.769 27.900 1.00 95.06 97 VAL A O 1
ATOM 773 N N . ALA A 1 98 ? -4.317 -9.456 27.288 1.00 95.19 98 ALA A N 1
ATOM 774 C CA . ALA A 1 98 ? -5.154 -8.521 26.537 1.00 95.19 98 ALA A CA 1
ATOM 775 C C . ALA A 1 98 ? -5.829 -9.202 25.338 1.00 95.19 98 ALA A C 1
ATOM 777 O O . ALA A 1 98 ? -7.016 -8.985 25.105 1.00 95.19 98 ALA A O 1
ATOM 778 N N . ALA A 1 99 ? -5.110 -10.066 24.615 1.00 95.12 99 ALA A N 1
ATOM 779 C CA . ALA A 1 99 ? -5.666 -10.842 23.508 1.00 95.12 99 ALA A CA 1
ATOM 780 C C . ALA A 1 99 ? -6.807 -11.765 23.962 1.00 95.12 99 ALA A C 1
ATOM 782 O O . ALA A 1 99 ? -7.861 -11.810 23.328 1.00 95.12 99 ALA A O 1
ATOM 783 N N . GLN A 1 100 ? -6.627 -12.464 25.088 1.00 95.56 100 GLN A N 1
ATOM 784 C CA . GLN A 1 100 ? -7.666 -13.328 25.643 1.00 95.56 100 GLN A CA 1
ATOM 785 C C . GLN A 1 100 ? -8.874 -12.518 26.121 1.00 95.56 100 GLN A C 1
ATOM 787 O O . GLN A 1 100 ? -10.011 -12.937 25.919 1.00 95.56 100 GLN A O 1
ATOM 792 N N . ARG A 1 101 ? -8.644 -11.343 26.721 1.00 96.25 101 ARG A N 1
ATOM 793 C CA . ARG A 1 101 ? -9.723 -10.425 27.108 1.00 96.25 101 ARG A CA 1
ATOM 794 C C . ARG A 1 101 ? -10.500 -9.942 25.891 1.00 96.25 101 ARG A C 1
ATOM 796 O O . ARG A 1 101 ? -11.719 -10.015 25.926 1.00 96.25 101 ARG A O 1
ATOM 803 N N . LEU A 1 102 ? -9.819 -9.554 24.811 1.00 96.81 102 LEU A N 1
ATOM 804 C CA . LEU A 1 102 ? -10.465 -9.156 23.560 1.00 96.81 102 LEU A CA 1
ATOM 805 C C . LEU A 1 102 ? -11.344 -10.279 23.003 1.00 96.81 102 LEU A C 1
ATOM 807 O O . LEU A 1 102 ? -12.505 -10.038 22.687 1.00 96.81 102 LEU A O 1
ATOM 811 N N . LYS A 1 103 ? -10.826 -11.511 22.967 1.00 96.56 103 LYS A N 1
ATOM 812 C CA . LYS A 1 103 ? -11.590 -12.692 22.550 1.00 96.56 103 LYS A CA 1
ATOM 813 C C . LYS A 1 103 ? -12.841 -12.902 23.413 1.00 96.56 103 LYS A C 1
ATOM 815 O O . LYS A 1 103 ? -13.928 -13.107 22.877 1.00 96.56 103 LYS A O 1
ATOM 820 N N . SER A 1 104 ? -12.715 -12.810 24.739 1.00 96.44 104 SER A N 1
ATOM 821 C CA . SER A 1 104 ? -13.863 -12.915 25.647 1.00 96.44 104 SER A CA 1
ATOM 822 C C . SER A 1 104 ? -14.891 -11.804 25.414 1.00 96.44 104 SER A C 1
ATOM 824 O O . SER A 1 104 ? -16.084 -12.094 25.379 1.00 96.44 104 SER A O 1
ATOM 826 N N . THR A 1 105 ? -14.447 -10.560 25.213 1.00 96.56 105 THR A N 1
ATOM 827 C CA . THR A 1 105 ? -15.323 -9.423 24.894 1.00 96.56 105 THR A CA 1
ATOM 828 C C . THR A 1 105 ? -16.059 -9.650 23.572 1.00 96.56 105 THR A C 1
ATOM 830 O O . THR A 1 105 ? -17.272 -9.480 23.519 1.00 96.56 105 THR A O 1
ATOM 833 N N . GLN A 1 106 ? -15.365 -10.107 22.522 1.00 96.69 106 GLN A N 1
ATOM 834 C CA . GLN A 1 106 ? -15.984 -10.440 21.231 1.00 96.69 106 GLN A CA 1
ATOM 835 C C . GLN A 1 106 ? -17.081 -11.497 21.394 1.00 96.69 106 GLN A C 1
ATOM 837 O O . GLN A 1 106 ? -18.191 -11.301 20.906 1.00 96.69 106 GLN A O 1
ATOM 842 N N . CYS A 1 107 ? -16.806 -12.565 22.149 1.00 96.62 107 CYS A N 1
ATOM 843 C CA . CYS A 1 107 ? -17.781 -13.618 22.436 1.00 96.62 107 CYS A CA 1
ATOM 844 C C . CYS A 1 107 ? -19.014 -13.083 23.189 1.00 96.62 107 CYS A C 1
ATOM 846 O O . CYS A 1 107 ? -20.145 -13.362 22.799 1.00 96.62 107 CYS A O 1
ATOM 848 N N . GLN A 1 108 ? -18.815 -12.248 24.215 1.00 96.19 108 GLN A N 1
ATOM 849 C CA . GLN A 1 108 ? -19.911 -11.627 24.973 1.00 96.19 108 GLN A CA 1
ATOM 850 C C . GLN A 1 108 ? -20.782 -10.698 24.118 1.00 96.19 108 GLN A C 1
ATOM 852 O O . GLN A 1 108 ? -21.983 -10.597 24.352 1.00 96.19 108 GLN A O 1
ATOM 857 N N . MET A 1 109 ? -20.190 -10.039 23.121 1.00 95.75 109 MET A N 1
ATOM 858 C CA . MET A 1 109 ? -20.891 -9.152 22.188 1.00 95.75 109 MET A CA 1
ATOM 859 C C . MET A 1 109 ? -21.508 -9.897 20.993 1.00 95.75 109 MET A C 1
ATOM 861 O O . MET A 1 109 ? -22.091 -9.261 20.119 1.00 95.75 109 MET A O 1
ATOM 865 N N . GLY A 1 110 ? -21.367 -11.227 20.915 1.00 94.38 110 GLY A N 1
ATOM 866 C CA . GLY A 1 110 ? -21.816 -12.016 19.763 1.00 94.38 110 GLY A CA 1
ATOM 867 C C . GLY A 1 110 ? -21.050 -11.706 18.470 1.00 94.38 110 GLY A C 1
ATOM 868 O O . GLY A 1 110 ? -21.555 -11.953 17.376 1.00 94.38 110 GLY A O 1
ATOM 869 N N . MET A 1 111 ? -19.845 -11.142 18.579 1.00 94.25 111 MET A N 1
ATOM 870 C CA . MET A 1 111 ? -18.986 -10.806 17.446 1.00 94.25 111 MET A CA 1
ATOM 871 C C . MET A 1 111 ? -18.073 -11.987 17.079 1.00 94.25 111 MET A C 1
ATOM 873 O O . MET A 1 111 ? -17.671 -12.755 17.957 1.00 94.25 111 MET A O 1
ATOM 877 N N . PRO A 1 112 ? -17.665 -12.118 15.804 1.00 92.50 112 PRO A N 1
ATOM 878 C CA . PRO A 1 112 ? -16.658 -13.096 15.411 1.00 92.50 112 PRO A CA 1
ATOM 879 C C . PRO A 1 112 ? -15.331 -12.882 16.152 1.00 92.50 112 PRO A C 1
ATOM 881 O O . PRO A 1 112 ? -14.883 -11.748 16.335 1.00 92.50 112 PRO A O 1
ATOM 884 N N . GLU A 1 113 ? -14.669 -13.979 16.526 1.00 92.62 113 GLU A N 1
ATOM 885 C CA . GLU A 1 113 ? -13.341 -13.945 17.142 1.00 92.62 113 GLU A CA 1
ATOM 886 C C . GLU A 1 113 ? -12.277 -13.555 16.107 1.00 92.62 113 GLU A C 1
ATOM 888 O O . GLU A 1 113 ? -11.714 -14.386 15.391 1.00 92.62 113 GLU A O 1
ATOM 893 N N . LEU A 1 114 ? -11.999 -12.259 16.014 1.00 92.69 114 LEU A N 1
ATOM 894 C CA . LEU A 1 114 ? -11.027 -11.698 15.087 1.00 92.69 114 LEU A CA 1
ATOM 895 C C . LEU A 1 114 ? -9.884 -11.045 15.853 1.00 92.69 114 LEU A C 1
ATOM 897 O O . LEU A 1 114 ? -10.077 -10.051 16.549 1.00 92.69 114 LEU A O 1
ATOM 901 N N . ARG A 1 115 ? -8.666 -11.553 15.655 1.00 90.50 115 ARG A N 1
ATOM 902 C CA . ARG A 1 115 ? -7.451 -10.889 16.138 1.00 90.50 115 ARG A CA 1
ATOM 903 C C . ARG A 1 115 ? -7.150 -9.644 15.287 1.00 90.50 115 ARG A C 1
ATOM 905 O O . ARG A 1 115 ? -7.334 -9.712 14.065 1.00 90.50 115 ARG A O 1
ATOM 912 N N . PRO A 1 116 ? -6.652 -8.538 15.867 1.00 90.62 116 PRO A N 1
ATOM 913 C CA . PRO A 1 116 ? -6.086 -7.438 15.089 1.00 90.62 116 PRO A CA 1
ATOM 914 C C . PRO A 1 116 ? -4.999 -7.937 14.120 1.00 90.62 116 PRO A C 1
ATOM 916 O O . PRO A 1 116 ? -4.388 -8.975 14.366 1.00 90.62 116 PRO A O 1
ATOM 919 N N . LYS A 1 117 ? -4.767 -7.238 13.005 1.00 91.38 117 LYS A N 1
ATOM 920 C CA . LYS A 1 117 ? -3.735 -7.606 12.016 1.00 91.38 117 LYS A CA 1
ATOM 921 C C . LYS A 1 117 ? -2.549 -6.656 12.122 1.00 91.38 117 LYS A C 1
ATOM 923 O O . LYS A 1 117 ? -2.764 -5.452 12.091 1.00 91.38 117 LYS A O 1
ATOM 928 N N . GLU A 1 118 ? -1.331 -7.184 12.211 1.00 86.69 118 GLU A N 1
ATOM 929 C CA . GLU A 1 118 ? -0.112 -6.368 12.180 1.00 86.69 118 GLU A CA 1
ATOM 930 C C . GLU A 1 118 ? 0.189 -5.839 10.776 1.00 86.69 118 GLU A C 1
ATOM 932 O O . GLU A 1 118 ? -0.088 -6.477 9.756 1.00 86.69 118 GLU A O 1
ATOM 937 N N . GLU A 1 119 ? 0.796 -4.659 10.740 1.00 84.19 119 GLU A N 1
ATOM 938 C CA . GLU A 1 119 ? 1.341 -4.074 9.526 1.00 84.19 119 GLU A CA 1
ATOM 939 C C . GLU A 1 119 ? 2.682 -4.733 9.164 1.00 84.19 119 GLU A C 1
ATOM 941 O O . GLU A 1 119 ? 3.589 -4.843 9.988 1.00 84.19 119 GLU A O 1
ATOM 946 N N . CYS A 1 120 ? 2.848 -5.087 7.891 1.00 77.50 120 CYS A N 1
ATOM 947 C CA . CYS A 1 120 ? 4.123 -5.476 7.310 1.00 77.50 120 CYS A CA 1
ATOM 948 C C . CYS A 1 120 ? 4.706 -4.293 6.528 1.00 77.50 120 CYS A C 1
ATOM 950 O O . CYS A 1 120 ? 4.206 -3.906 5.467 1.00 77.50 120 CYS A O 1
ATOM 952 N N . ALA A 1 121 ? 5.818 -3.745 7.019 1.00 67.50 121 ALA A N 1
ATOM 953 C CA . ALA A 1 121 ? 6.405 -2.512 6.502 1.00 67.50 121 ALA A CA 1
ATOM 954 C C . ALA A 1 121 ? 6.787 -2.547 5.011 1.00 67.50 121 ALA A C 1
ATOM 956 O O . ALA A 1 121 ? 7.030 -1.483 4.450 1.00 67.50 121 ALA A O 1
ATOM 957 N N . THR A 1 122 ? 6.818 -3.704 4.339 1.00 66.75 122 THR A N 1
ATOM 958 C CA . THR A 1 122 ? 7.220 -3.848 2.926 1.00 66.75 122 THR A CA 1
ATOM 959 C C . THR A 1 122 ? 6.060 -3.781 1.926 1.00 66.75 122 THR A C 1
ATOM 961 O O . THR A 1 122 ? 6.287 -3.397 0.780 1.00 66.75 122 THR A O 1
ATOM 964 N N . ARG A 1 123 ? 4.795 -3.999 2.334 1.00 75.81 123 ARG A N 1
ATOM 965 C CA . ARG A 1 123 ? 3.616 -3.914 1.439 1.00 75.81 123 ARG A CA 1
ATOM 966 C C . ARG A 1 123 ? 2.487 -3.074 2.029 1.00 75.81 123 ARG A C 1
ATOM 968 O O . ARG A 1 123 ? 1.981 -3.388 3.103 1.00 75.81 123 ARG A O 1
ATOM 975 N N . TRP A 1 124 ? 2.051 -2.052 1.293 1.00 91.06 124 TRP A N 1
ATOM 976 C CA . TRP A 1 124 ? 0.993 -1.136 1.735 1.00 91.06 124 TRP A CA 1
ATOM 977 C C . TRP A 1 124 ? -0.362 -1.834 1.990 1.00 91.06 124 TRP A C 1
ATOM 979 O O . TRP A 1 124 ? -1.114 -1.399 2.860 1.00 91.06 124 TRP A O 1
ATOM 989 N N . ASN A 1 125 ? -0.659 -2.950 1.302 1.00 91.38 125 ASN A N 1
ATOM 990 C CA . ASN A 1 125 ? -1.882 -3.734 1.533 1.00 91.38 125 ASN A CA 1
ATOM 991 C C . ASN A 1 125 ? -2.004 -4.195 2.993 1.00 91.38 125 ASN A C 1
ATOM 993 O O . ASN A 1 125 ? -3.107 -4.297 3.518 1.00 91.38 125 ASN A O 1
ATOM 997 N N . SER A 1 126 ? -0.880 -4.452 3.672 1.00 91.88 126 SER A N 1
ATOM 998 C CA . SER A 1 126 ? -0.905 -4.846 5.084 1.00 91.88 126 SER A CA 1
ATOM 999 C C . SER A 1 126 ? -1.417 -3.722 5.989 1.00 91.88 126 SER A C 1
ATOM 1001 O O . SER A 1 126 ? -2.220 -3.992 6.880 1.00 91.88 126 SER A O 1
ATOM 1003 N N . THR A 1 127 ? -1.047 -2.467 5.705 1.00 93.56 127 THR A N 1
ATOM 1004 C CA . THR A 1 127 ? -1.613 -1.287 6.367 1.00 93.56 127 THR A CA 1
ATOM 1005 C C . THR A 1 127 ? -3.120 -1.251 6.135 1.00 93.56 127 THR A C 1
ATOM 1007 O O . THR A 1 127 ? -3.883 -1.167 7.090 1.00 93.56 127 THR A O 1
ATOM 1010 N N . PHE A 1 128 ? -3.572 -1.417 4.889 1.00 96.25 128 PHE A N 1
ATOM 1011 C CA . PHE A 1 128 ? -5.001 -1.450 4.575 1.00 96.25 128 PHE A CA 1
ATOM 1012 C C . PHE A 1 128 ? -5.754 -2.553 5.342 1.00 96.25 128 PHE A C 1
ATOM 1014 O O . PHE A 1 128 ? -6.785 -2.288 5.958 1.00 96.25 128 PHE A O 1
ATOM 1021 N N . TYR A 1 129 ? -5.228 -3.780 5.380 1.00 96.38 129 TYR A N 1
ATOM 1022 C CA . TYR A 1 129 ? -5.864 -4.879 6.111 1.00 96.38 129 TYR A CA 1
ATOM 1023 C C . TYR A 1 129 ? -5.855 -4.685 7.629 1.00 96.38 129 TYR A C 1
ATOM 1025 O O . TYR A 1 129 ? -6.794 -5.132 8.289 1.00 96.38 129 TYR A O 1
ATOM 1033 N N . MET A 1 130 ? -4.832 -4.029 8.185 1.00 96.56 130 MET A N 1
ATOM 1034 C CA . MET A 1 130 ? -4.811 -3.613 9.589 1.00 96.56 130 MET A CA 1
ATOM 1035 C C . MET A 1 130 ? -5.962 -2.643 9.877 1.00 96.56 130 MET A C 1
ATOM 1037 O O . MET A 1 130 ? -6.724 -2.868 10.816 1.00 96.56 130 MET A O 1
ATOM 1041 N N . LEU A 1 131 ? -6.135 -1.613 9.042 1.00 97.00 131 LEU A N 1
ATOM 1042 C CA . LEU A 1 131 ? -7.210 -0.629 9.193 1.00 97.00 131 LEU A CA 1
ATOM 1043 C C . LEU A 1 131 ? -8.601 -1.242 8.990 1.00 97.00 131 LEU A C 1
ATOM 1045 O O . LEU A 1 131 ? -9.534 -0.958 9.736 1.00 97.00 131 LEU A O 1
ATOM 1049 N N . LYS A 1 132 ? -8.760 -2.132 8.011 1.00 97.38 132 LYS A N 1
ATOM 1050 C CA . LYS A 1 132 ? -10.026 -2.842 7.806 1.00 97.38 132 LYS A CA 1
ATOM 1051 C C . LYS A 1 132 ? -10.366 -3.714 9.017 1.00 97.38 132 LYS A C 1
ATOM 1053 O O . LYS A 1 132 ? -11.479 -3.646 9.528 1.00 97.38 132 LYS A O 1
ATOM 1058 N N . ARG A 1 133 ? -9.385 -4.459 9.540 1.00 96.94 133 ARG A N 1
ATOM 1059 C CA . ARG A 1 133 ? -9.568 -5.315 10.719 1.00 96.94 133 ARG A CA 1
ATOM 1060 C C . ARG A 1 133 ? -9.876 -4.513 11.982 1.00 96.94 133 ARG A C 1
ATOM 1062 O O . ARG A 1 133 ? -10.752 -4.922 12.733 1.00 96.94 133 ARG A O 1
ATOM 1069 N N . ILE A 1 134 ? -9.191 -3.392 12.226 1.00 96.56 134 ILE A N 1
ATOM 1070 C CA . ILE A 1 134 ? -9.444 -2.592 13.435 1.00 96.56 134 ILE A CA 1
ATOM 1071 C C . ILE A 1 134 ? -10.880 -2.050 13.445 1.00 96.56 134 ILE A C 1
ATOM 1073 O O . ILE A 1 134 ? -11.503 -2.018 14.503 1.00 96.56 134 ILE A O 1
ATOM 1077 N N . LEU A 1 135 ? -11.426 -1.696 12.272 1.00 97.44 135 LEU A N 1
ATOM 1078 C CA . LEU A 1 135 ? -12.821 -1.274 12.114 1.00 97.44 135 LEU A CA 1
ATOM 1079 C C . LEU A 1 135 ? -13.811 -2.423 12.359 1.00 97.44 135 LEU A C 1
ATOM 1081 O O . LEU A 1 135 ? -14.803 -2.21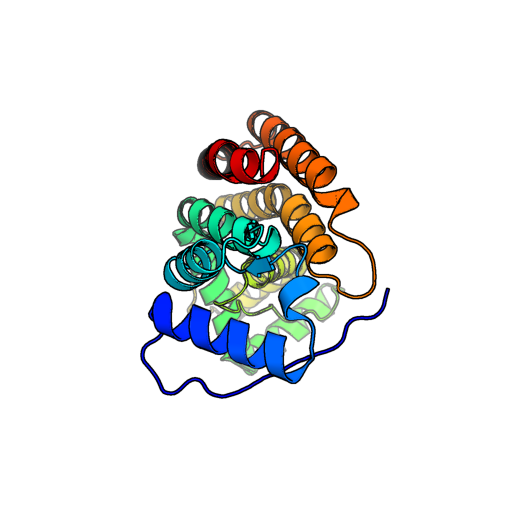4 13.050 1.00 97.44 135 LEU A O 1
ATOM 1085 N N . GLU A 1 136 ? -13.534 -3.630 11.849 1.00 96.44 136 GLU A N 1
ATOM 1086 C CA . GLU A 1 136 ? -14.352 -4.836 12.100 1.00 96.44 136 GLU A CA 1
ATOM 1087 C C . GLU A 1 136 ? -14.454 -5.166 13.597 1.00 96.44 136 GLU A C 1
ATOM 1089 O O . GLU A 1 136 ? -15.457 -5.705 14.058 1.00 96.44 136 GLU A O 1
ATOM 1094 N N . THR A 1 137 ? -13.411 -4.841 14.364 1.00 95.31 137 THR A N 1
ATOM 1095 C CA . THR A 1 137 ? -13.325 -5.113 15.803 1.00 95.31 137 THR A CA 1
ATOM 1096 C C . THR A 1 137 ? -13.482 -3.860 16.666 1.00 95.31 137 THR A C 1
ATOM 1098 O O . THR A 1 137 ? -13.120 -3.907 17.841 1.00 95.31 137 THR A O 1
ATOM 1101 N N . LYS A 1 138 ? -13.985 -2.744 16.110 1.00 95.94 138 LYS A N 1
ATOM 1102 C CA . LYS A 1 138 ? -14.018 -1.425 16.771 1.00 95.94 138 LYS A CA 1
ATOM 1103 C C . LYS A 1 138 ? -14.612 -1.498 18.178 1.00 95.94 138 LYS A C 1
ATOM 1105 O O . LYS A 1 138 ? -13.939 -1.131 19.140 1.00 95.94 138 LYS A O 1
ATOM 1110 N N . ASP A 1 139 ? -15.839 -1.996 18.297 1.00 96.06 139 ASP A N 1
ATOM 1111 C CA . ASP A 1 139 ? -16.576 -1.954 19.563 1.00 96.06 139 ASP A CA 1
ATOM 1112 C C . ASP A 1 139 ? -15.921 -2.853 20.619 1.00 96.06 139 ASP A C 1
ATOM 1114 O O . ASP A 1 139 ? -15.663 -2.413 21.739 1.00 96.06 139 ASP A O 1
ATOM 1118 N N . ALA A 1 140 ? -15.523 -4.071 20.235 1.00 96.75 140 ALA A N 1
ATOM 1119 C CA . ALA A 1 140 ? -14.813 -4.985 21.125 1.00 96.75 140 ALA A CA 1
ATOM 1120 C C . ALA A 1 140 ? -13.458 -4.427 21.592 1.00 96.75 140 ALA A C 1
ATOM 1122 O O . ALA A 1 140 ? -13.084 -4.624 22.750 1.00 96.75 140 ALA A O 1
ATOM 1123 N N . ILE A 1 141 ? -12.724 -3.717 20.727 1.00 96.38 141 ILE A N 1
ATOM 1124 C CA . ILE A 1 141 ? -11.472 -3.045 21.097 1.00 96.38 141 ILE A CA 1
ATOM 1125 C C . ILE A 1 141 ? -11.743 -1.934 22.107 1.00 96.38 141 ILE A C 1
ATOM 1127 O O . ILE A 1 141 ? -11.108 -1.930 23.159 1.00 96.38 141 ILE A O 1
ATOM 1131 N N . ILE A 1 142 ? -12.691 -1.034 21.827 1.00 96.50 142 ILE A N 1
ATOM 1132 C CA . ILE A 1 142 ? -13.030 0.082 22.724 1.00 96.50 142 ILE A CA 1
ATOM 1133 C C . ILE A 1 142 ? -13.423 -0.453 24.104 1.00 96.50 142 ILE A C 1
ATOM 1135 O O . ILE A 1 142 ? -12.849 -0.040 25.114 1.00 96.50 142 ILE A O 1
ATOM 1139 N N . SER A 1 143 ? -14.339 -1.425 24.151 1.00 96.25 143 SER A N 1
ATOM 1140 C CA . SER A 1 143 ? -14.773 -2.046 25.403 1.00 96.25 143 SER A CA 1
ATOM 1141 C C . SER A 1 143 ? -13.619 -2.730 26.132 1.00 96.25 143 SER A C 1
ATOM 1143 O O . SER A 1 143 ? -13.464 -2.552 27.337 1.00 96.25 143 SER A O 1
ATOM 1145 N N . THR A 1 144 ? -12.772 -3.480 25.424 1.00 96.19 144 THR A N 1
ATOM 1146 C CA . THR A 1 144 ? -11.663 -4.207 26.058 1.00 96.19 144 THR A CA 1
ATOM 1147 C C . THR A 1 144 ? -10.610 -3.264 26.627 1.00 96.19 144 THR A C 1
ATOM 1149 O O . THR A 1 144 ? -10.168 -3.484 27.752 1.00 96.19 144 THR A O 1
ATOM 1152 N N . LEU A 1 145 ? -10.220 -2.217 25.890 1.00 96.31 145 LEU A N 1
ATOM 1153 C CA . LEU A 1 145 ? -9.247 -1.227 26.361 1.00 96.31 145 LEU A CA 1
ATOM 1154 C C . LEU A 1 145 ? -9.736 -0.529 27.638 1.00 96.31 145 LEU A C 1
ATOM 1156 O O . LEU A 1 145 ? -8.950 -0.364 28.572 1.00 96.31 145 LEU A O 1
ATOM 1160 N N . ALA A 1 146 ? -11.031 -0.199 27.702 1.00 95.12 146 ALA A N 1
ATOM 1161 C CA . ALA A 1 146 ? -11.657 0.381 28.887 1.00 95.12 146 ALA A CA 1
ATOM 1162 C C . ALA A 1 146 ? -11.713 -0.606 30.067 1.00 95.12 146 ALA A C 1
ATOM 1164 O O . ALA A 1 146 ? -11.357 -0.248 31.185 1.00 95.12 146 ALA A O 1
ATOM 1165 N N . LEU A 1 147 ? -12.101 -1.867 29.833 1.00 94.81 147 LEU A N 1
ATOM 1166 C CA . LEU A 1 147 ? -12.224 -2.886 30.887 1.00 94.81 147 LEU A CA 1
ATOM 1167 C C . LEU A 1 147 ? -10.901 -3.199 31.596 1.00 94.81 147 LEU A C 1
ATOM 1169 O O . LEU A 1 147 ? -10.907 -3.554 32.773 1.00 94.81 147 LEU A O 1
ATOM 1173 N N . ILE A 1 148 ? -9.779 -3.118 30.880 1.00 94.62 148 ILE A N 1
ATOM 1174 C CA . ILE A 1 148 ? -8.457 -3.463 31.422 1.00 94.62 148 ILE A CA 1
ATOM 1175 C C . ILE A 1 148 ? -7.610 -2.238 31.779 1.00 94.62 148 ILE A C 1
ATOM 1177 O O . ILE A 1 148 ? -6.456 -2.426 32.157 1.00 94.62 148 ILE A O 1
ATOM 1181 N N . ASN A 1 149 ? -8.148 -1.016 31.639 1.00 93.12 149 ASN A N 1
ATOM 1182 C CA . ASN A 1 149 ? -7.395 0.241 31.744 1.00 93.12 149 ASN A CA 1
ATOM 1183 C C . ASN A 1 149 ? -6.054 0.160 30.996 1.00 93.12 149 ASN A C 1
ATOM 1185 O O . ASN A 1 149 ? -4.977 0.303 31.579 1.00 93.12 149 ASN A O 1
ATOM 1189 N N . ALA A 1 150 ? -6.127 -0.163 29.703 1.00 92.94 150 ALA A N 1
ATOM 1190 C CA . ALA A 1 150 ? -4.941 -0.434 28.904 1.00 92.94 150 ALA A CA 1
ATOM 1191 C C . ALA A 1 150 ? -3.996 0.787 28.857 1.00 92.94 150 ALA A C 1
ATOM 1193 O O . ALA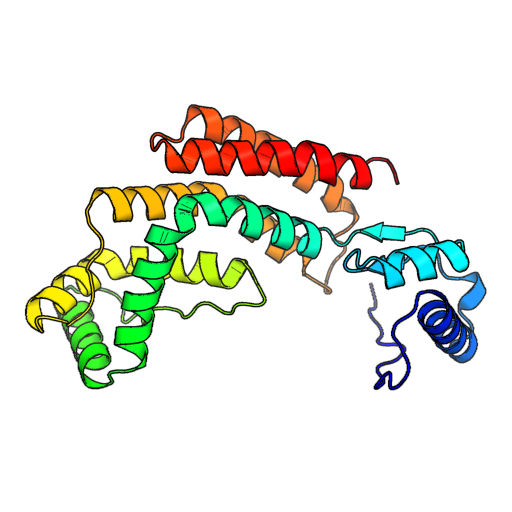 A 1 150 ? -4.462 1.906 28.644 1.00 92.94 150 ALA A O 1
ATOM 1194 N N . PRO A 1 151 ? -2.669 0.596 28.976 1.00 93.12 151 PRO A N 1
ATOM 1195 C CA . PRO A 1 151 ? -1.682 1.671 28.882 1.00 93.12 151 PRO A CA 1
ATOM 1196 C C . PRO A 1 151 ? -1.384 2.029 27.413 1.00 93.12 151 PRO A C 1
ATOM 1198 O O . PRO A 1 151 ? -0.231 2.039 26.985 1.00 93.12 151 PRO A O 1
ATOM 1201 N N . VAL A 1 152 ? -2.427 2.248 26.613 1.00 93.56 152 VAL A N 1
ATOM 1202 C CA . VAL A 1 152 ? -2.333 2.650 25.206 1.00 93.56 152 VAL A CA 1
ATOM 1203 C C . VAL A 1 152 ? -3.402 3.688 24.905 1.00 93.56 152 VAL A C 1
ATOM 1205 O O . VAL A 1 152 ? -4.535 3.576 25.374 1.00 93.56 152 VAL A O 1
ATOM 1208 N N . ASP A 1 153 ? -3.047 4.685 24.101 1.00 90.94 153 ASP A N 1
ATOM 1209 C CA . ASP A 1 153 ? -3.983 5.724 23.693 1.00 90.94 153 ASP A CA 1
ATOM 1210 C C . ASP A 1 153 ? -5.064 5.133 22.786 1.00 90.94 153 ASP A C 1
ATOM 1212 O O . ASP A 1 153 ? -4.799 4.685 21.665 1.00 90.94 153 ASP A O 1
ATOM 1216 N N . ALA A 1 154 ? -6.302 5.138 23.274 1.00 91.75 154 ALA A N 1
ATOM 1217 C CA . ALA A 1 154 ? -7.453 4.765 22.471 1.00 91.75 154 ALA A CA 1
ATOM 1218 C C . ALA A 1 154 ? -7.717 5.819 21.384 1.00 91.75 154 ALA A C 1
ATOM 1220 O O . ALA A 1 154 ? -7.515 7.019 21.588 1.00 91.75 154 ALA A O 1
ATOM 1221 N N . LEU A 1 155 ? -8.205 5.363 20.229 1.00 96.44 155 LEU A N 1
ATOM 1222 C CA . LEU A 1 155 ? -8.639 6.256 19.158 1.00 96.44 155 LEU A CA 1
ATOM 1223 C C . LEU A 1 155 ? -9.889 7.035 19.583 1.00 96.44 155 LEU A C 1
ATOM 1225 O O . LEU A 1 155 ? -10.848 6.436 20.083 1.00 96.44 155 LEU A O 1
ATOM 1229 N N . CYS A 1 156 ? -9.909 8.342 19.314 1.00 96.19 156 CYS A N 1
ATOM 1230 C CA . CYS A 1 156 ? -11.117 9.155 19.470 1.00 96.19 156 CYS A CA 1
ATOM 1231 C C . CYS A 1 156 ? -12.106 8.933 18.311 1.00 96.19 156 CYS A C 1
ATOM 1233 O O . CYS A 1 156 ? -11.793 8.279 17.312 1.00 96.19 156 CYS A O 1
ATOM 1235 N N . GLN A 1 157 ? -13.326 9.463 18.434 1.00 96.19 157 GLN A N 1
ATOM 1236 C CA . GLN A 1 157 ? -14.377 9.251 17.435 1.00 96.19 157 GLN A CA 1
ATOM 1237 C C . GLN A 1 157 ? -13.983 9.801 16.053 1.00 96.19 157 GLN A C 1
ATOM 1239 O O . GLN A 1 157 ? -14.166 9.106 15.053 1.00 96.19 157 GLN A O 1
ATOM 1244 N N . GLU A 1 158 ? -13.354 10.975 15.996 1.00 97.25 158 GLU A N 1
ATOM 1245 C CA . GLU A 1 158 ? -12.859 11.574 14.753 1.00 97.25 158 GLU A CA 1
ATOM 1246 C C . GLU A 1 158 ? -11.757 10.717 14.105 1.00 97.25 158 GLU A C 1
ATOM 1248 O O . GLU A 1 158 ? -11.669 10.620 12.881 1.00 97.25 158 GLU A O 1
ATOM 1253 N N . GLU A 1 159 ? -10.916 10.057 14.908 1.00 98.00 159 GLU A N 1
ATOM 1254 C CA . GLU A 1 159 ? -9.881 9.142 14.414 1.00 98.00 159 GLU A CA 1
ATOM 1255 C C . GLU A 1 159 ? -10.490 7.865 13.827 1.00 98.00 159 GLU A C 1
ATOM 1257 O O . GLU A 1 159 ? -10.038 7.401 12.780 1.00 98.00 159 GLU A O 1
ATOM 1262 N N . TRP A 1 160 ? -11.546 7.324 14.439 1.00 98.06 160 TRP A N 1
ATOM 1263 C CA . TRP A 1 160 ? -12.291 6.197 13.872 1.00 98.06 160 TRP A CA 1
ATOM 1264 C C . TRP A 1 160 ? -12.960 6.549 12.540 1.00 98.06 160 TRP A C 1
ATOM 1266 O O . TRP A 1 160 ? -12.928 5.749 11.603 1.00 98.06 160 TRP A O 1
ATOM 1276 N N . GLU A 1 161 ? -13.557 7.737 12.443 1.00 98.06 161 GLU A N 1
ATOM 1277 C CA . GLU A 1 161 ? -14.170 8.238 11.208 1.00 98.06 161 GLU A CA 1
ATOM 1278 C C . GLU A 1 161 ? -13.125 8.455 10.111 1.00 98.06 161 GLU A C 1
ATOM 1280 O O . GLU A 1 161 ? -13.321 8.019 8.974 1.00 98.06 161 GLU A O 1
ATOM 1285 N N . LEU A 1 162 ? -11.967 9.014 10.470 1.00 98.25 162 LEU A N 1
ATOM 1286 C CA . LEU A 1 162 ? -10.833 9.146 9.565 1.00 98.25 162 LEU A CA 1
ATOM 1287 C C . LEU A 1 162 ? -10.366 7.780 9.037 1.00 98.25 162 LEU A C 1
ATOM 1289 O O . LEU A 1 162 ? -10.211 7.623 7.829 1.00 98.25 162 LEU A O 1
ATOM 1293 N N . VAL A 1 163 ? -10.179 6.778 9.904 1.00 98.25 163 VAL A N 1
ATOM 1294 C CA . VAL A 1 163 ? -9.776 5.422 9.481 1.00 98.25 163 VAL A CA 1
ATOM 1295 C C . VAL A 1 163 ? -10.807 4.813 8.523 1.00 98.25 163 VAL A C 1
ATOM 1297 O O . VAL A 1 163 ? -10.430 4.203 7.521 1.00 98.25 163 VAL A O 1
ATOM 1300 N N . LYS A 1 164 ? -12.105 5.015 8.779 1.00 98.19 164 LYS A N 1
ATOM 1301 C CA . LYS A 1 164 ? -13.191 4.543 7.907 1.00 98.19 164 LYS A CA 1
ATOM 1302 C C . LYS A 1 164 ? -13.148 5.185 6.517 1.00 98.19 164 LYS A C 1
ATOM 1304 O O . LYS A 1 164 ? -13.244 4.471 5.514 1.00 98.19 164 LYS A O 1
ATOM 1309 N N . GLU A 1 165 ? -12.989 6.504 6.438 1.00 97.88 165 GLU A N 1
ATOM 1310 C CA . GLU A 1 165 ? -12.872 7.198 5.151 1.00 97.88 165 GLU A CA 1
ATOM 1311 C C . GLU A 1 165 ? -11.590 6.801 4.401 1.00 97.88 165 GLU A C 1
ATOM 1313 O O . GLU A 1 165 ? -11.652 6.523 3.204 1.00 97.88 165 GLU A O 1
ATOM 1318 N N . VAL A 1 166 ? -10.449 6.673 5.094 1.00 98.12 166 VAL A N 1
ATOM 1319 C CA . VAL A 1 166 ? -9.189 6.196 4.493 1.00 98.12 166 VAL A CA 1
ATOM 1320 C C . VAL A 1 166 ? -9.359 4.797 3.897 1.00 98.12 166 VAL A C 1
ATOM 1322 O O . VAL A 1 166 ? -8.972 4.577 2.751 1.00 98.12 166 VAL A O 1
ATOM 1325 N N . CYS A 1 167 ? -9.980 3.859 4.618 1.00 97.75 167 CYS A N 1
ATOM 1326 C CA . CYS A 1 167 ? -10.282 2.530 4.080 1.00 97.75 167 CYS A CA 1
ATOM 1327 C C . CYS A 1 167 ? -11.154 2.600 2.822 1.00 97.75 167 CYS A C 1
ATOM 1329 O O . CYS A 1 167 ? -10.898 1.882 1.861 1.00 97.75 167 CYS A O 1
ATOM 1331 N N . THR A 1 168 ? -12.151 3.484 2.805 1.00 97.50 168 THR A N 1
ATOM 1332 C CA . THR A 1 168 ? -13.036 3.656 1.643 1.00 97.50 168 THR A CA 1
ATOM 1333 C C . THR A 1 168 ? -12.253 4.123 0.416 1.00 97.50 168 THR A C 1
ATOM 1335 O O . THR A 1 168 ? -12.409 3.552 -0.658 1.00 97.50 168 THR A O 1
ATOM 1338 N N . VAL A 1 169 ? -11.360 5.103 0.587 1.00 97.81 169 VAL A N 1
ATOM 1339 C CA . VAL A 1 169 ? -10.510 5.624 -0.497 1.00 97.81 169 VAL A CA 1
ATOM 1340 C C . VAL A 1 169 ? -9.507 4.580 -0.993 1.00 97.81 169 VAL A C 1
ATOM 1342 O O . VAL A 1 169 ? -9.222 4.521 -2.186 1.00 97.81 169 VAL A O 1
ATOM 1345 N N . LEU A 1 170 ? -8.947 3.765 -0.095 1.00 97.38 170 LEU A N 1
ATOM 1346 C CA . LEU A 1 170 ? -7.884 2.813 -0.429 1.00 97.38 170 LEU A CA 1
ATOM 1347 C C . LEU A 1 170 ? -8.383 1.458 -0.954 1.00 97.38 170 LEU A C 1
ATOM 1349 O O . LEU A 1 170 ? -7.620 0.774 -1.634 1.00 97.38 170 LEU A O 1
ATOM 1353 N N . GLN A 1 171 ? -9.636 1.078 -0.689 1.00 97.31 171 GLN A N 1
ATOM 1354 C CA . GLN A 1 171 ? -10.245 -0.173 -1.168 1.00 97.31 171 GLN A CA 1
ATOM 1355 C C . GLN A 1 171 ? -10.053 -0.411 -2.686 1.00 97.31 171 GLN A C 1
ATOM 1357 O O . GLN A 1 171 ? -9.520 -1.464 -3.035 1.00 97.31 171 GLN A O 1
ATOM 1362 N N . PRO A 1 172 ? -10.363 0.532 -3.603 1.00 97.25 172 PRO A N 1
ATOM 1363 C CA . PRO A 1 172 ? -10.166 0.293 -5.038 1.00 97.25 172 PRO A CA 1
ATOM 1364 C C . PRO A 1 172 ? -8.691 0.089 -5.418 1.00 97.25 172 PRO A C 1
ATOM 1366 O O . PRO A 1 172 ? -8.373 -0.677 -6.326 1.00 97.25 172 PRO A O 1
ATOM 1369 N N . PHE A 1 173 ? -7.756 0.734 -4.715 1.00 96.50 173 PHE A N 1
ATOM 1370 C CA . PHE A 1 173 ? -6.326 0.524 -4.953 1.00 96.50 173 PHE A CA 1
ATOM 1371 C C . PHE A 1 173 ? -5.875 -0.872 -4.529 1.00 96.50 173 PHE A C 1
ATOM 1373 O O . PHE A 1 173 ? -4.966 -1.438 -5.142 1.00 96.50 173 PHE A O 1
ATOM 1380 N N . GLU A 1 174 ? -6.483 -1.411 -3.473 1.00 95.69 174 GLU A N 1
ATOM 1381 C CA . GLU A 1 174 ? -6.164 -2.731 -2.944 1.00 95.69 174 GLU A CA 1
ATOM 1382 C C . GLU A 1 174 ? -6.592 -3.796 -3.943 1.00 95.69 174 GLU A C 1
ATOM 1384 O O . GLU A 1 174 ? -5.759 -4.608 -4.341 1.00 95.69 174 GLU A O 1
ATOM 1389 N N . GLU A 1 175 ? -7.823 -3.690 -4.441 1.00 94.56 175 GLU A N 1
ATOM 1390 C CA . GLU A 1 175 ? -8.380 -4.549 -5.486 1.00 94.56 175 GLU A CA 1
ATOM 1391 C C . GLU A 1 175 ? -7.502 -4.553 -6.742 1.00 94.56 175 GLU A C 1
ATOM 1393 O O . GLU A 1 175 ? -7.102 -5.615 -7.219 1.00 94.56 175 GLU A O 1
ATOM 1398 N N . VAL A 1 176 ? -7.114 -3.371 -7.237 1.00 93.62 176 VAL A N 1
ATOM 1399 C CA . VAL A 1 176 ? -6.221 -3.265 -8.404 1.00 93.62 176 VAL A CA 1
ATOM 1400 C C . VAL A 1 176 ? -4.841 -3.846 -8.114 1.00 93.62 176 VAL A C 1
ATOM 1402 O O . VAL A 1 176 ? -4.254 -4.499 -8.975 1.00 93.62 176 VAL A O 1
ATOM 1405 N N . THR A 1 177 ? -4.295 -3.627 -6.918 1.00 92.25 177 THR A N 1
ATOM 1406 C CA . THR A 1 177 ? -2.982 -4.178 -6.561 1.00 92.25 177 THR A CA 1
ATOM 1407 C C . THR A 1 177 ? -3.020 -5.704 -6.520 1.00 92.25 177 THR A C 1
ATOM 1409 O O . THR A 1 177 ? -2.089 -6.333 -7.019 1.00 92.25 177 THR A O 1
ATOM 1412 N N . VAL A 1 178 ? -4.078 -6.298 -5.961 1.00 90.75 178 VAL A N 1
ATOM 1413 C CA . VAL A 1 178 ? -4.272 -7.756 -5.926 1.00 90.75 178 VAL A CA 1
ATOM 1414 C C . VAL A 1 178 ? -4.416 -8.315 -7.338 1.00 90.75 178 VAL A C 1
ATOM 1416 O O . VAL A 1 178 ? -3.686 -9.240 -7.690 1.00 90.75 178 VAL A O 1
ATOM 1419 N N . GLU A 1 179 ? -5.272 -7.711 -8.162 1.00 90.06 179 GLU A N 1
ATOM 1420 C CA . GLU A 1 179 ? -5.477 -8.101 -9.562 1.00 90.06 179 GLU A CA 1
ATOM 1421 C C . GLU A 1 179 ? -4.163 -8.070 -10.361 1.00 90.06 179 GLU A C 1
ATOM 1423 O O . GLU A 1 179 ? -3.829 -9.009 -11.078 1.00 90.06 179 GLU A O 1
ATOM 1428 N N . MET A 1 180 ? -3.366 -7.011 -10.200 1.00 87.62 180 MET A N 1
ATOM 1429 C CA . MET A 1 180 ? -2.104 -6.836 -10.928 1.00 87.62 180 MET A CA 1
ATOM 1430 C C . MET A 1 180 ? -0.935 -7.651 -10.367 1.00 87.62 180 MET A C 1
ATOM 1432 O O . MET A 1 180 ? 0.115 -7.706 -11.004 1.00 87.62 180 MET A O 1
ATOM 1436 N N . SER A 1 181 ? -1.089 -8.259 -9.189 1.00 84.62 181 SER A N 1
ATOM 1437 C CA . SER A 1 181 ? -0.065 -9.124 -8.586 1.00 84.62 181 SER A CA 1
ATOM 1438 C C . SER A 1 181 ? -0.236 -10.600 -8.957 1.00 84.62 181 SER A C 1
ATOM 1440 O O . SER A 1 181 ? 0.578 -11.421 -8.538 1.00 84.62 181 SER A O 1
ATOM 1442 N N . ALA A 1 182 ? -1.283 -10.951 -9.708 1.00 80.50 182 ALA A N 1
ATOM 1443 C CA . ALA A 1 182 ? -1.519 -12.318 -10.143 1.00 80.50 182 ALA A CA 1
ATOM 1444 C C . ALA A 1 182 ? -0.570 -12.740 -11.276 1.00 80.50 182 ALA A C 1
ATOM 1446 O O . ALA A 1 182 ? -0.286 -11.973 -12.195 1.00 80.50 182 ALA A O 1
ATOM 1447 N N . ASP A 1 183 ? -0.133 -13.996 -11.228 1.00 72.44 183 ASP A N 1
ATOM 1448 C CA . ASP A 1 183 ? 0.737 -14.652 -12.212 1.00 72.44 183 ASP A CA 1
ATOM 1449 C C . ASP A 1 183 ? 0.016 -15.756 -13.015 1.00 72.44 183 ASP A C 1
ATOM 1451 O O . ASP A 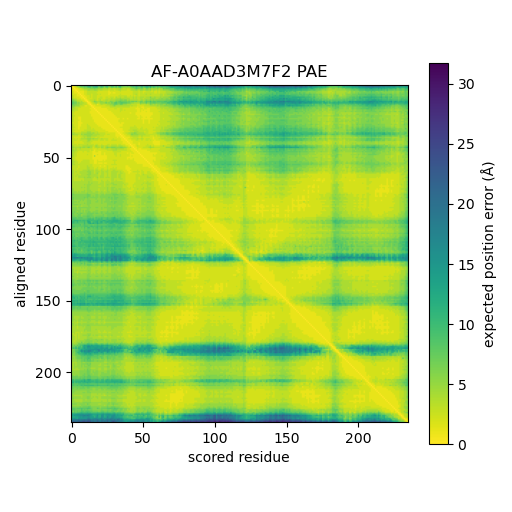1 183 ? 0.558 -16.295 -13.979 1.00 72.44 183 ASP A O 1
ATOM 1455 N N . SER A 1 184 ? -1.228 -16.074 -12.645 1.00 72.44 184 SER A N 1
ATOM 1456 C CA . SER A 1 184 ? -2.039 -17.144 -13.243 1.00 72.44 184 SER A CA 1
ATOM 1457 C C . SER A 1 184 ? -2.849 -16.713 -14.472 1.00 72.44 184 SER A C 1
ATOM 1459 O O . SER A 1 184 ? -3.400 -17.562 -15.176 1.00 72.44 184 SER A O 1
ATOM 1461 N N . TYR A 1 185 ? -2.924 -15.413 -14.769 1.00 73.69 185 TYR A N 1
ATOM 1462 C CA . TYR A 1 185 ? -3.657 -14.871 -15.916 1.00 73.69 185 TYR A CA 1
ATOM 1463 C C . TYR A 1 185 ? -3.038 -13.573 -16.449 1.00 73.69 185 TYR A C 1
ATOM 1465 O O . TYR A 1 185 ? -2.192 -12.948 -15.817 1.00 73.69 185 TYR A O 1
ATOM 1473 N N . VAL A 1 186 ? -3.469 -13.155 -17.645 1.00 73.88 186 VAL A N 1
ATOM 1474 C CA . VAL A 1 186 ? -2.957 -11.944 -18.302 1.00 73.88 186 VAL A CA 1
ATOM 1475 C C . VAL A 1 186 ? -3.476 -10.693 -17.592 1.00 73.88 186 VAL A C 1
ATOM 1477 O O . VAL A 1 186 ? -4.671 -10.400 -17.635 1.00 73.88 186 VAL A O 1
ATOM 1480 N N . THR A 1 187 ? -2.571 -9.936 -16.978 1.00 78.94 187 THR A N 1
ATOM 1481 C CA . THR A 1 187 ? -2.876 -8.683 -16.264 1.00 78.94 187 THR A CA 1
ATOM 1482 C C . THR A 1 187 ? -2.567 -7.438 -17.099 1.00 78.94 187 THR A C 1
ATOM 1484 O O . THR A 1 187 ? -3.259 -6.427 -16.987 1.00 78.94 187 THR A O 1
ATOM 1487 N N . ALA A 1 188 ? -1.588 -7.516 -18.009 1.00 78.38 188 ALA A N 1
ATOM 1488 C CA . ALA A 1 188 ? -1.138 -6.384 -18.827 1.00 78.38 188 ALA A CA 1
ATOM 1489 C C . ALA A 1 188 ? -2.263 -5.739 -19.659 1.00 78.38 188 ALA A C 1
ATOM 1491 O O . ALA A 1 188 ? -2.346 -4.516 -19.744 1.00 78.38 188 ALA A O 1
ATOM 1492 N N . SER A 1 189 ? -3.189 -6.537 -20.202 1.00 84.50 189 SER A N 1
ATOM 1493 C CA . SER A 1 189 ? -4.335 -6.039 -20.982 1.00 84.50 189 SER A CA 1
ATOM 1494 C C . SER A 1 189 ? -5.335 -5.219 -20.158 1.00 84.50 189 SER A C 1
ATOM 1496 O O . SER A 1 189 ? -6.091 -4.428 -20.720 1.00 84.50 189 SER A O 1
ATOM 1498 N N . LYS A 1 190 ? -5.341 -5.381 -18.828 1.00 85.62 190 LYS A N 1
ATOM 1499 C CA . LYS A 1 190 ? -6.222 -4.648 -17.907 1.00 85.62 190 LYS A CA 1
ATOM 1500 C C . LYS A 1 190 ? -5.586 -3.355 -17.401 1.00 85.62 190 LYS A C 1
ATOM 1502 O O . LYS A 1 190 ? -6.308 -2.470 -16.954 1.00 85.62 190 LYS A O 1
ATOM 1507 N N . MET A 1 191 ? -4.263 -3.218 -17.499 1.00 85.56 191 MET A N 1
ATOM 1508 C CA . MET A 1 191 ? -3.488 -2.138 -16.879 1.00 85.56 191 MET A CA 1
ATOM 1509 C C . MET A 1 191 ? -4.048 -0.743 -17.192 1.00 85.56 191 MET A C 1
ATOM 1511 O O . MET A 1 191 ? -4.351 0.015 -16.274 1.00 85.56 191 MET A O 1
ATOM 1515 N N . LEU A 1 192 ? -4.264 -0.428 -18.474 1.00 86.62 192 LEU A N 1
ATOM 1516 C CA . LEU A 1 192 ? -4.789 0.874 -18.901 1.00 86.62 192 LEU A CA 1
ATOM 1517 C C . LEU A 1 192 ? -6.195 1.149 -18.342 1.00 86.62 192 LEU A C 1
ATOM 1519 O O . LEU A 1 192 ? -6.487 2.254 -17.887 1.00 86.62 192 LEU A O 1
ATOM 1523 N N . LEU A 1 193 ? -7.063 0.134 -18.358 1.00 90.62 193 LEU A N 1
ATOM 1524 C CA . LEU A 1 193 ? -8.429 0.242 -17.847 1.00 90.62 193 LEU A CA 1
ATOM 1525 C C . LEU A 1 193 ? -8.437 0.471 -16.332 1.00 90.62 193 LEU A C 1
ATOM 1527 O O . LEU A 1 193 ? -9.173 1.332 -15.854 1.00 90.62 193 LEU A O 1
ATOM 1531 N N . LEU A 1 194 ? -7.596 -0.252 -15.589 1.00 92.88 194 LEU A N 1
ATOM 1532 C CA . LEU A 1 194 ? -7.492 -0.123 -14.135 1.00 92.88 194 LEU A CA 1
ATOM 1533 C C . LEU A 1 194 ? -6.894 1.229 -13.729 1.00 92.88 194 LEU A C 1
ATOM 1535 O O . LEU A 1 194 ? -7.421 1.866 -12.820 1.00 92.88 194 LEU A O 1
ATOM 1539 N N . CYS A 1 195 ? -5.867 1.722 -14.432 1.00 92.31 195 CYS A N 1
ATOM 1540 C CA . CYS A 1 195 ? -5.310 3.058 -14.199 1.00 92.31 195 CYS A CA 1
ATOM 1541 C C . CYS A 1 195 ? -6.371 4.156 -14.374 1.00 92.31 195 CYS A C 1
ATOM 1543 O O . CYS A 1 195 ? -6.571 4.973 -13.472 1.00 92.31 195 CYS A O 1
ATOM 1545 N N . LYS A 1 196 ? -7.115 4.132 -15.489 1.00 92.25 196 LYS A N 1
ATOM 1546 C CA . LYS A 1 196 ? -8.201 5.094 -15.746 1.00 92.25 196 LYS A CA 1
ATOM 1547 C C . LYS A 1 196 ? -9.351 4.955 -14.749 1.00 92.25 196 LYS A C 1
ATOM 1549 O O . LYS A 1 196 ? -9.917 5.957 -14.310 1.00 92.25 196 LYS A O 1
ATOM 1554 N N . GLY A 1 197 ? -9.682 3.722 -14.366 1.00 95.06 197 GLY A N 1
ATOM 1555 C CA . GLY A 1 197 ? -10.662 3.425 -13.324 1.00 95.06 197 GLY A CA 1
ATOM 1556 C C . GLY A 1 197 ? -10.281 4.054 -11.985 1.00 95.06 197 GLY A C 1
ATOM 1557 O O . GLY A 1 197 ? -11.087 4.779 -11.404 1.00 95.06 197 GLY A O 1
ATOM 1558 N N . LEU A 1 198 ? -9.035 3.860 -11.539 1.00 95.94 198 LEU A N 1
ATOM 1559 C CA . LEU A 1 198 ? -8.518 4.458 -10.306 1.00 95.94 198 LEU A CA 1
ATOM 1560 C C . LEU A 1 198 ? -8.536 5.983 -10.352 1.00 95.94 198 LEU A C 1
ATOM 1562 O O . LEU A 1 198 ? -8.988 6.603 -9.390 1.00 95.94 198 LEU A O 1
ATOM 1566 N N . GLN A 1 199 ? -8.110 6.598 -11.460 1.00 95.12 199 GLN A N 1
ATOM 1567 C CA . GLN A 1 199 ? -8.170 8.055 -11.620 1.00 95.12 199 GLN A CA 1
ATOM 1568 C C . GLN A 1 199 ? -9.602 8.572 -11.462 1.00 95.12 199 GLN A C 1
ATOM 1570 O O . GLN A 1 199 ? -9.841 9.506 -10.697 1.00 95.12 199 GLN A O 1
ATOM 1575 N N . ARG A 1 200 ? -10.569 7.925 -12.123 1.00 95.19 200 ARG A N 1
ATOM 1576 C CA . ARG A 1 200 ? -11.983 8.304 -12.043 1.00 95.19 200 ARG A CA 1
ATOM 1577 C C . ARG A 1 200 ? -12.543 8.158 -10.628 1.00 95.19 200 ARG A C 1
ATOM 1579 O O . ARG A 1 200 ? -13.161 9.096 -10.132 1.00 95.19 200 ARG A O 1
ATOM 1586 N N . VAL A 1 201 ? -12.345 7.005 -9.988 1.00 96.62 201 VAL A N 1
ATOM 1587 C CA . VAL A 1 201 ? -12.875 6.735 -8.638 1.00 96.62 201 VAL A CA 1
ATOM 1588 C C . VAL A 1 201 ? -12.239 7.670 -7.607 1.00 96.62 201 VAL A C 1
ATOM 1590 O O . VAL A 1 201 ? -12.932 8.250 -6.775 1.00 96.62 201 VAL A O 1
ATOM 1593 N N . THR A 1 202 ? -10.933 7.914 -7.705 1.00 95.69 202 THR A N 1
ATOM 1594 C CA . THR A 1 202 ? -10.235 8.827 -6.786 1.00 95.69 202 THR A CA 1
ATOM 1595 C C . THR A 1 202 ? -10.676 10.280 -6.982 1.00 95.69 202 THR A C 1
ATOM 1597 O O . THR A 1 202 ? -10.855 11.002 -6.004 1.00 95.69 202 THR A O 1
ATOM 1600 N N . ALA A 1 203 ? -10.930 10.708 -8.224 1.00 94.25 203 ALA A N 1
ATOM 1601 C CA . ALA A 1 203 ? -11.500 12.027 -8.500 1.00 94.25 203 ALA A CA 1
ATOM 1602 C C . ALA A 1 203 ? -12.913 12.180 -7.910 1.00 94.25 203 ALA A C 1
ATOM 1604 O O . ALA A 1 203 ? -13.240 13.229 -7.360 1.00 94.25 203 ALA A O 1
ATOM 1605 N N . GLN A 1 204 ? -13.739 11.129 -7.948 1.00 94.81 204 GLN A N 1
ATOM 1606 C CA . GLN A 1 204 ? -15.038 11.129 -7.263 1.00 94.81 204 GLN A CA 1
ATOM 1607 C C . GLN A 1 204 ? -14.871 11.273 -5.746 1.00 94.81 204 GLN A C 1
ATOM 1609 O O . GLN A 1 204 ? -15.606 12.037 -5.120 1.00 94.81 204 GLN A O 1
ATOM 1614 N N . HIS A 1 205 ? -13.862 10.624 -5.155 1.00 93.69 205 HIS A N 1
ATOM 1615 C CA . HIS A 1 205 ? -13.586 10.756 -3.726 1.00 93.69 205 HIS A CA 1
ATOM 1616 C C . HIS A 1 205 ? -13.265 12.185 -3.282 1.00 93.69 205 HIS A C 1
ATOM 1618 O O . HIS A 1 205 ? -13.603 12.535 -2.155 1.00 93.69 205 HIS A O 1
ATOM 1624 N N . GLN A 1 206 ? -12.721 13.048 -4.149 1.00 90.06 206 GLN A N 1
ATOM 1625 C CA . GLN A 1 206 ? -12.517 14.467 -3.814 1.00 90.06 206 GLN A CA 1
ATOM 1626 C C . GLN A 1 206 ? -13.823 15.181 -3.433 1.00 90.06 206 GLN A C 1
ATOM 1628 O O . GLN A 1 206 ? -13.789 16.145 -2.671 1.00 90.06 206 GLN A O 1
ATOM 1633 N N . GLN A 1 207 ? -14.960 14.708 -3.952 1.00 90.44 207 GLN A N 1
ATOM 1634 C CA . GLN A 1 207 ? -16.281 15.284 -3.702 1.00 90.44 207 GLN A CA 1
ATOM 1635 C C . GLN A 1 207 ? -17.021 14.598 -2.547 1.00 90.44 207 GLN A C 1
ATOM 1637 O O . GLN A 1 207 ? -17.896 15.213 -1.944 1.00 90.44 207 GLN A O 1
ATOM 1642 N N . THR A 1 208 ? -16.699 13.336 -2.238 1.00 92.50 208 THR A N 1
ATOM 1643 C CA . THR A 1 208 ? -17.442 12.542 -1.243 1.00 92.50 208 THR A CA 1
ATOM 1644 C C . THR A 1 208 ? -16.800 12.519 0.139 1.00 92.50 208 THR A C 1
ATOM 1646 O O . THR A 1 208 ? -17.503 12.311 1.122 1.00 92.50 208 THR A O 1
ATOM 1649 N N . VAL A 1 209 ? -15.475 12.664 0.230 1.00 94.81 209 VAL A N 1
ATOM 1650 C CA . VAL A 1 209 ? -14.765 12.608 1.518 1.00 94.81 209 VAL A CA 1
ATOM 1651 C C . VAL A 1 209 ? -14.999 13.886 2.315 1.00 94.81 209 VAL A C 1
ATOM 1653 O O . VAL A 1 209 ? -14.977 14.996 1.773 1.00 94.81 209 VAL A O 1
ATOM 1656 N N . THR A 1 210 ? -15.233 13.744 3.615 1.00 95.75 210 THR A N 1
ATOM 1657 C CA . THR A 1 210 ? -15.624 14.876 4.461 1.00 95.75 210 THR A CA 1
ATOM 1658 C C . THR A 1 210 ? -14.432 15.420 5.236 1.00 95.75 210 THR A C 1
ATOM 1660 O O . THR A 1 210 ? -14.245 16.640 5.321 1.00 95.75 210 THR A O 1
ATOM 1663 N N . MET A 1 211 ? -13.561 14.523 5.699 1.00 96.31 211 MET A N 1
ATOM 1664 C CA . MET A 1 211 ? -12.442 14.832 6.579 1.00 96.31 211 MET A CA 1
ATOM 1665 C C . MET A 1 211 ? -11.311 15.546 5.833 1.00 96.31 211 MET A C 1
ATOM 1667 O O . MET A 1 211 ? -10.814 15.066 4.814 1.00 96.31 211 MET A O 1
ATOM 1671 N N . GLN A 1 212 ? -10.829 16.668 6.378 1.00 95.94 212 GLN A N 1
ATOM 1672 C CA . GLN A 1 212 ? -9.803 17.498 5.729 1.00 95.94 212 GLN A CA 1
ATOM 1673 C C . GLN A 1 212 ? -8.510 16.724 5.416 1.00 95.94 212 GLN A C 1
ATOM 1675 O O . GLN A 1 212 ? -8.009 16.772 4.296 1.00 95.94 212 GLN A O 1
ATOM 1680 N N . LYS A 1 213 ? -8.019 15.923 6.368 1.00 96.62 213 LYS A N 1
ATOM 1681 C CA . LYS A 1 213 ? -6.842 15.063 6.156 1.00 96.62 213 LYS A CA 1
ATOM 1682 C C . LYS A 1 213 ? -7.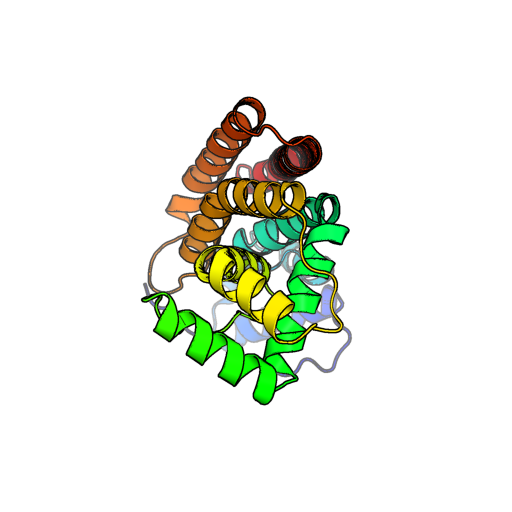060 14.015 5.058 1.00 96.62 213 LYS A C 1
ATOM 1684 O O . LYS A 1 213 ? -6.119 13.644 4.363 1.00 96.62 213 LYS A O 1
ATOM 1689 N N . VAL A 1 214 ? -8.291 13.532 4.883 1.00 97.56 214 VAL A N 1
ATOM 1690 C CA . VAL A 1 214 ? -8.617 12.571 3.819 1.00 97.56 214 VAL A CA 1
ATOM 1691 C C . VAL A 1 214 ? -8.673 13.279 2.466 1.00 97.56 214 VAL A C 1
ATOM 1693 O O . VAL A 1 214 ? -8.159 12.741 1.490 1.00 97.56 214 VAL A O 1
ATOM 1696 N N . LYS A 1 215 ? -9.182 14.516 2.401 1.00 97.44 215 LYS A N 1
ATOM 1697 C CA . LYS A 1 215 ? -9.105 15.352 1.186 1.00 97.44 215 LYS A CA 1
ATOM 1698 C C . LYS A 1 215 ? -7.657 15.557 0.731 1.00 97.44 215 LYS A C 1
ATOM 1700 O O . LYS A 1 215 ? -7.362 15.405 -0.451 1.00 97.44 215 LYS A O 1
ATOM 1705 N N . GLU A 1 216 ? -6.748 15.839 1.662 1.00 97.38 216 GLU A N 1
ATOM 1706 C CA . GLU A 1 216 ? -5.307 15.976 1.390 1.00 97.38 216 GLU A CA 1
ATOM 1707 C C . GLU A 1 216 ? -4.666 14.666 0.904 1.00 97.38 216 GLU A C 1
ATOM 1709 O O . GLU A 1 216 ? -3.876 14.667 -0.047 1.00 97.38 216 GLU A O 1
ATOM 1714 N N . LEU A 1 217 ? -5.044 13.532 1.505 1.00 97.88 217 LEU A N 1
ATOM 1715 C CA . LEU A 1 217 ? -4.632 12.202 1.051 1.00 97.88 217 LEU A CA 1
ATOM 1716 C C . LEU A 1 217 ? -5.100 11.939 -0.389 1.00 97.88 217 LEU A C 1
ATOM 1718 O O . LEU A 1 217 ? -4.295 11.545 -1.233 1.00 97.88 217 LEU A O 1
ATOM 1722 N N . VAL A 1 218 ? -6.374 12.204 -0.697 1.00 97.62 218 VAL A N 1
ATOM 1723 C CA . VAL A 1 218 ? -6.941 12.035 -2.045 1.00 97.62 218 VAL A CA 1
ATOM 1724 C C . VAL A 1 218 ? -6.250 12.960 -3.051 1.00 97.62 218 VAL A C 1
ATOM 1726 O O . VAL A 1 218 ? -5.892 12.520 -4.141 1.00 97.62 218 VAL A O 1
ATOM 1729 N N . ALA A 1 219 ? -5.992 14.221 -2.692 1.00 96.81 219 ALA A N 1
ATOM 1730 C CA . ALA A 1 219 ? -5.267 15.158 -3.551 1.00 96.81 219 ALA A CA 1
ATOM 1731 C C . ALA A 1 219 ? -3.843 14.668 -3.867 1.00 96.81 219 ALA A C 1
ATOM 1733 O O . ALA A 1 219 ? -3.392 14.754 -5.013 1.00 96.81 219 ALA A O 1
ATOM 1734 N N . THR A 1 220 ? -3.162 14.089 -2.873 1.00 97.06 220 THR A N 1
ATOM 1735 C CA . THR A 1 220 ? -1.834 13.487 -3.047 1.00 97.06 220 THR A CA 1
ATOM 1736 C C . THR A 1 220 ? -1.890 12.286 -3.994 1.00 97.06 220 THR A C 1
ATOM 1738 O O . THR A 1 220 ? -1.045 12.175 -4.884 1.00 97.06 220 THR A O 1
ATOM 1741 N N . LEU A 1 221 ? -2.905 11.421 -3.867 1.00 97.12 221 LEU A N 1
ATOM 1742 C CA . LEU A 1 221 ? -3.122 10.294 -4.781 1.00 97.12 221 LEU A CA 1
ATOM 1743 C C . LEU A 1 221 ? -3.385 10.759 -6.220 1.00 97.12 221 LEU A C 1
ATOM 1745 O O . LEU A 1 221 ? -2.731 10.255 -7.131 1.00 97.12 221 LEU A O 1
ATOM 1749 N N . CYS A 1 222 ? -4.265 11.744 -6.436 1.00 95.38 222 CYS A N 1
ATOM 1750 C CA . CYS A 1 222 ? -4.532 12.298 -7.770 1.00 95.38 222 CYS A CA 1
ATOM 1751 C C . CYS A 1 222 ? -3.251 12.835 -8.425 1.00 95.38 222 CYS A C 1
ATOM 1753 O O . CYS A 1 222 ? -2.871 12.386 -9.504 1.00 95.38 222 CYS A O 1
ATOM 1755 N N . SER A 1 223 ? -2.514 13.707 -7.726 1.00 94.06 223 SER A N 1
ATOM 1756 C CA . SER A 1 223 ? -1.259 14.276 -8.241 1.00 94.06 223 SER A CA 1
ATOM 1757 C C . SER A 1 223 ? -0.187 13.212 -8.514 1.00 94.06 223 SER A C 1
ATOM 1759 O O . SER A 1 223 ? 0.643 13.341 -9.422 1.00 94.06 223 SER A O 1
ATOM 1761 N N . ALA A 1 224 ? -0.156 12.143 -7.716 1.00 94.00 224 ALA A N 1
ATOM 1762 C CA . ALA A 1 224 ? 0.758 11.035 -7.937 1.00 94.00 224 ALA A CA 1
ATOM 1763 C C . ALA A 1 224 ? 0.378 10.220 -9.184 1.00 94.00 224 ALA A C 1
ATOM 1765 O O . ALA A 1 224 ? 1.269 9.917 -9.983 1.00 94.00 224 ALA A O 1
ATOM 1766 N N . MET A 1 225 ? -0.911 9.919 -9.377 1.00 94.00 225 MET A N 1
ATOM 1767 C CA . MET A 1 225 ? -1.411 9.200 -10.552 1.00 94.00 225 MET A CA 1
ATOM 1768 C C . MET A 1 225 ? -1.179 9.989 -11.838 1.00 94.00 225 MET A C 1
ATOM 1770 O O . MET A 1 225 ? -0.643 9.418 -12.783 1.00 94.00 225 MET A O 1
ATOM 1774 N N . ASP A 1 226 ? -1.454 11.295 -11.858 1.00 90.19 226 ASP A N 1
ATOM 1775 C CA . ASP A 1 226 ? -1.223 12.134 -13.043 1.00 90.19 226 ASP A CA 1
ATOM 1776 C C . ASP A 1 226 ? 0.237 12.074 -13.501 1.00 90.19 226 ASP A C 1
ATOM 1778 O O . ASP A 1 226 ? 0.530 11.950 -14.684 1.00 90.19 226 ASP A O 1
ATOM 1782 N N . ARG A 1 227 ? 1.191 12.073 -12.565 1.00 88.25 227 ARG A N 1
ATOM 1783 C CA . ARG A 1 227 ? 2.621 11.996 -12.905 1.00 88.25 227 ARG A CA 1
ATOM 1784 C C . ARG A 1 227 ? 3.076 10.594 -13.304 1.00 88.25 227 ARG A C 1
ATOM 1786 O O . ARG A 1 227 ? 3.971 10.458 -14.141 1.00 88.25 227 ARG A O 1
ATOM 1793 N N . LYS A 1 228 ? 2.546 9.554 -12.655 1.00 86.81 228 LYS A N 1
ATOM 1794 C CA . LYS A 1 228 ? 3.065 8.181 -12.763 1.00 86.81 228 LYS A CA 1
ATOM 1795 C C . LYS A 1 228 ? 2.346 7.341 -13.814 1.00 86.81 228 LYS A C 1
ATOM 1797 O O . LYS A 1 228 ? 3.010 6.537 -14.460 1.00 86.81 228 LYS A O 1
ATOM 1802 N N . PHE A 1 229 ? 1.046 7.540 -14.020 1.00 86.12 229 PHE A N 1
ATOM 1803 C CA . PHE A 1 229 ? 0.275 6.788 -15.013 1.00 86.12 229 PHE A CA 1
ATOM 1804 C C . PHE A 1 229 ? 0.518 7.282 -16.435 1.00 86.12 229 PHE A C 1
ATOM 1806 O O . PHE A 1 229 ? 0.564 6.453 -17.332 1.00 86.12 229 PHE A O 1
ATOM 1813 N N . LEU A 1 230 ? 0.827 8.568 -16.652 1.00 72.62 230 LEU A N 1
ATOM 1814 C CA . LEU A 1 230 ? 1.261 9.043 -17.975 1.00 72.62 230 LEU A CA 1
ATOM 1815 C C . LEU A 1 230 ? 2.446 8.219 -18.511 1.00 72.62 230 LEU A C 1
ATOM 1817 O O . LEU A 1 230 ? 2.469 7.819 -19.665 1.00 72.62 230 LEU A O 1
ATOM 1821 N N . ARG A 1 231 ? 3.408 7.850 -17.659 1.00 67.88 231 ARG A N 1
ATOM 1822 C CA . ARG A 1 231 ? 4.547 7.009 -18.076 1.00 67.88 231 ARG A CA 1
ATOM 1823 C C . ARG A 1 231 ? 4.162 5.568 -18.425 1.00 67.88 231 ARG A C 1
ATOM 1825 O O . ARG A 1 231 ? 4.987 4.841 -18.954 1.00 67.88 231 ARG A O 1
ATOM 1832 N N . MET A 1 232 ? 2.959 5.133 -18.076 1.00 71.19 232 MET A N 1
ATOM 1833 C CA . MET A 1 232 ? 2.454 3.790 -18.358 1.00 71.19 232 MET A CA 1
ATOM 1834 C C . MET A 1 232 ? 1.595 3.746 -19.619 1.00 71.19 232 MET A C 1
ATOM 1836 O O . MET A 1 232 ? 1.467 2.684 -20.211 1.00 71.19 232 MET A O 1
ATOM 1840 N N . GLU A 1 233 ? 1.003 4.876 -20.013 1.00 63.34 233 GLU A N 1
ATOM 1841 C CA . GLU A 1 233 ? 0.160 4.976 -21.210 1.00 63.34 233 GLU A CA 1
ATOM 1842 C C . GLU A 1 233 ? 0.963 5.230 -22.497 1.00 63.34 233 GLU A C 1
ATOM 1844 O O . GLU A 1 233 ? 0.467 4.933 -23.580 1.00 63.34 233 GLU A O 1
ATOM 1849 N N . TYR A 1 234 ? 2.178 5.783 -22.385 1.00 58.38 234 TYR A N 1
ATOM 1850 C CA . TYR A 1 234 ? 2.984 6.256 -23.524 1.00 58.38 234 TYR A CA 1
ATOM 1851 C C . TYR A 1 234 ? 4.350 5.553 -23.692 1.00 58.38 234 TYR A C 1
ATOM 1853 O O . TYR A 1 234 ? 5.183 6.048 -24.451 1.00 58.38 234 TYR A O 1
ATOM 1861 N N . ASN A 1 235 ? 4.589 4.438 -22.992 1.00 49.69 235 ASN A N 1
ATOM 1862 C CA . ASN A 1 235 ? 5.699 3.507 -23.261 1.00 49.69 235 ASN A CA 1
ATOM 1863 C C . ASN A 1 235 ? 5.140 2.246 -23.913 1.00 49.69 235 ASN A C 1
ATOM 1865 O O . ASN A 1 235 ? 5.818 1.710 -24.812 1.00 49.69 235 ASN A O 1
#

InterPro domains:
  IPR012337 Ribonuclease H-like superfamily [SSF53098] (4-227)
  IPR052035 Zinc finger BED domain-containing [PTHR46481] (2-208)

Mean predicted aligned error: 5.19 Å

Radius of gyration: 22.0 Å; Cα contacts (8 Å, |Δi|>4): 224; chains: 1; bounding box: 51×38×61 Å

Secondary structure (DSSP, 8-state):
------------S---HHHHHHHHHHHHHHTT-GGG---EEE---HHHHHHHHHTT--EEE-HHHHHHHHHHHHHGGGHHHHHHHHHHHHHHHH-HHHHHHHHHHHHHTT----------TT-HHHHHHHHHHHHHTHHHHHHHHHHTT-SS-PPPHHHHHHHHHHHHHHHHHHHHHHHHT-SSS--GGGHHHHHHHHHHHHHHHHHH--SHHHHHHHHHHHHHHHHHHHHHH--

Solvent-accessible surface area (backbone atoms only — not comparable to full-atom values): 13600 Å² total; per-residue (Å²): 138,88,87,77,88,87,80,88,79,89,78,89,66,74,80,43,28,64,56,48,33,52,51,54,50,52,55,26,53,77,71,72,36,63,95,65,65,74,68,44,74,44,80,64,48,71,33,62,51,46,10,39,55,75,70,68,47,47,71,46,72,37,60,48,51,51,50,41,57,44,50,57,57,25,47,58,67,50,34,74,58,52,53,40,53,47,53,50,38,47,49,43,66,75,29,67,68,52,37,52,46,34,44,52,42,16,56,77,71,74,42,78,84,69,77,70,44,75,67,47,97,89,45,60,62,32,48,51,50,20,55,52,39,45,60,77,39,40,66,36,49,56,53,37,41,62,77,66,65,49,100,60,76,74,80,51,72,69,51,53,51,48,52,53,52,49,49,61,69,45,47,66,57,45,55,51,36,55,58,58,67,50,84,89,58,89,41,74,87,46,46,66,60,51,54,53,47,51,53,53,54,48,57,50,41,64,76,69,55,81,52,67,61,53,43,53,26,44,51,44,44,52,59,43,45,64,66,55,47,54,65,68,78,76,105

pLDDT: mean 92.21, std 7.43, range [49.69, 98.25]

Organism: Lates japonicus (NCBI:txid270547)